Protein AF-A0AAV4LRP7-F1 (afdb_monomer)

Sequence (267 aa):
MPTQRERERSVRHADRARVRTKRQSVGTTGARFSYVTAPSRDSWSTARLTPVDTVQDVLMRRRQEAETTAGLKRFRNDRSFDTMYTSRLYGIVLLLLGLMNVSLFSLLQWRRGFQAECTFVVPDRSPLGNDRWVRPITKQDCSGDLVRFQKAEKLYVYYSIFNYPFHGAAVFRLHSQKQMQGRSVSRDQTEACYPFNVVKVRGKEKVIHPCGAHIWNIYNDTFKFSSENPNVSPHYIPLDESVELLGYQQEYRDSRNPTQHDVLHTQ

Solvent-accessible surface area (backbone atoms only — not comparable to full-atom values): 17389 Å² total; per-residue (Å²): 132,85,52,76,70,54,56,55,50,53,53,58,52,54,60,61,65,70,76,76,83,84,90,82,81,90,80,80,93,76,81,87,77,82,82,83,79,76,86,78,92,73,85,82,79,84,77,81,84,71,100,81,73,54,76,65,57,63,55,55,68,68,68,44,69,67,55,55,53,51,50,51,48,48,62,73,66,37,72,75,57,63,67,64,76,43,52,67,58,52,49,50,53,51,49,54,52,48,52,52,50,51,51,51,50,52,51,51,55,56,54,53,52,66,49,48,52,72,60,80,86,81,69,100,59,40,94,82,76,42,103,65,77,88,80,86,90,51,78,89,38,43,49,55,35,58,72,58,53,78,68,48,93,73,84,87,87,82,86,85,79,79,91,66,61,63,75,71,52,54,83,27,39,42,52,48,67,55,44,42,45,20,41,73,75,60,68,80,79,32,56,56,13,51,84,40,21,59,46,77,57,95,88,40,81,36,64,43,86,64,20,5,60,51,64,76,64,56,88,77,85,83,87,85,46,52,97,55,60,62,91,80,44,82,61,64,60,85,76,90,80,49,64,84,79,77,44,59,72,66,61,56,76,50,47,40,79,57,48,77,72,41,57,67,79,60,114

InterPro domains:
  IPR005045 CDC50/LEM3 family [PF03381] (153-231)

pLDDT: mean 73.09, std 20.57, range [28.7, 98.19]

Radius of gyration: 33.84 Å; Cα contacts (8 Å, |Δi|>4): 160; chains: 1; bounding box: 68×101×63 Å

Secondary structure (DSSP, 8-state):
---HHHHHHHHHHHHHHSSSS-----------------------------S---HHHHHHTTS-HHHHHHHHHHHHH-TTGGGTTTHHHHHHHHHHHHHHHHHHHHHHHHHHHT--EE--PPPSS-TTSSS-------GGGEES-HHHHHT-S--------TT--HHHHTTS-SS-HHHHTT----GGGGGGGTTTTEEEETTEEEE-SS-SHHHHT-------B-SS-TTT----BPP---HHHHS-HHHHHH--PPPHHHHHTT-

Organism: Babesia caballi (NCBI:txid5871)

Mean predicted aligned error: 17.42 Å

Structure (mmCIF, N/CA/C/O backbone):
data_AF-A0AAV4LRP7-F1
#
_entry.id   AF-A0AAV4LRP7-F1
#
loop_
_atom_site.group_PDB
_atom_site.id
_atom_site.type_symbol
_atom_site.label_atom_id
_atom_site.label_alt_id
_atom_site.label_comp_id
_atom_site.label_asym_id
_atom_site.label_entity_id
_atom_site.label_seq_id
_atom_site.pdbx_PDB_ins_code
_atom_site.Cartn_x
_atom_site.Cartn_y
_atom_site.Cartn_z
_atom_site.occupancy
_atom_site.B_iso_or_equiv
_atom_site.auth_seq_id
_atom_site.auth_comp_id
_atom_site.auth_asym_id
_atom_site.auth_atom_id
_atom_site.pdbx_PDB_model_num
ATOM 1 N N . MET A 1 1 ? -49.964 3.686 6.988 1.00 44.06 1 MET A N 1
ATOM 2 C CA . MET A 1 1 ? -48.512 3.417 7.095 1.00 44.06 1 MET A CA 1
ATOM 3 C C . MET A 1 1 ? -48.062 2.751 5.805 1.00 44.06 1 MET A C 1
ATOM 5 O O . MET A 1 1 ? -48.757 1.828 5.399 1.00 44.06 1 MET A O 1
ATOM 9 N N . PRO A 1 2 ? -46.992 3.215 5.136 1.00 44.69 2 PRO A N 1
ATOM 10 C CA . PRO A 1 2 ? -46.585 2.632 3.865 1.00 44.69 2 PRO A CA 1
ATOM 11 C C . PRO A 1 2 ? -45.977 1.249 4.083 1.00 44.69 2 PRO A C 1
ATOM 13 O O . PRO A 1 2 ? -45.289 1.005 5.079 1.00 44.69 2 PRO A O 1
ATOM 16 N N . THR A 1 3 ? -46.242 0.349 3.146 1.00 62.06 3 THR A N 1
ATOM 17 C CA . THR A 1 3 ? -45.751 -1.030 3.191 1.00 62.06 3 THR A CA 1
ATOM 18 C C . THR A 1 3 ? -44.250 -1.086 2.893 1.00 62.06 3 THR A C 1
ATOM 20 O O . THR A 1 3 ? -43.687 -0.217 2.226 1.00 62.06 3 THR A O 1
ATOM 23 N N . GLN A 1 4 ? -43.563 -2.123 3.381 1.00 60.19 4 GLN A N 1
ATOM 24 C CA . GLN A 1 4 ? -42.107 -2.290 3.238 1.00 60.19 4 GLN A CA 1
ATOM 25 C C . GLN A 1 4 ? -41.644 -2.242 1.765 1.00 60.19 4 GLN A C 1
ATOM 27 O O . GLN A 1 4 ? -40.578 -1.711 1.457 1.00 60.19 4 GLN A O 1
ATOM 32 N N . ARG A 1 5 ? -42.513 -2.672 0.841 1.00 58.72 5 ARG A N 1
ATOM 33 C CA . ARG A 1 5 ? -42.304 -2.609 -0.612 1.00 58.72 5 ARG A CA 1
ATOM 34 C C . ARG A 1 5 ? -42.351 -1.182 -1.179 1.00 58.72 5 ARG A C 1
ATOM 36 O O . ARG A 1 5 ? -41.665 -0.894 -2.157 1.00 58.72 5 ARG A O 1
ATOM 43 N N . GLU A 1 6 ? -43.120 -0.280 -0.570 1.00 51.31 6 GLU A N 1
ATOM 44 C CA . GLU A 1 6 ? -43.190 1.138 -0.955 1.00 51.31 6 GLU A CA 1
ATOM 45 C C . GLU A 1 6 ? -41.974 1.926 -0.453 1.00 51.31 6 GLU A C 1
ATOM 47 O O . GLU A 1 6 ? -41.479 2.793 -1.176 1.00 51.31 6 GLU A O 1
ATOM 52 N N . ARG A 1 7 ? -41.414 1.562 0.714 1.00 53.19 7 ARG A N 1
ATOM 53 C CA . ARG A 1 7 ? -40.128 2.106 1.198 1.00 53.19 7 ARG A CA 1
ATOM 54 C C . ARG A 1 7 ? -38.958 1.718 0.294 1.00 53.19 7 ARG A C 1
ATOM 56 O O . ARG A 1 7 ? -38.128 2.561 -0.026 1.00 53.19 7 ARG A O 1
ATOM 63 N N . GLU A 1 8 ? -38.904 0.476 -0.179 1.00 55.88 8 GLU A N 1
ATOM 64 C CA . GLU A 1 8 ? -37.842 0.053 -1.105 1.00 55.88 8 GLU A CA 1
ATOM 65 C C . GLU A 1 8 ? -37.961 0.716 -2.487 1.00 55.88 8 GLU A C 1
ATOM 67 O O . GLU A 1 8 ? -36.949 1.029 -3.121 1.00 55.88 8 GLU A O 1
ATOM 72 N N . ARG A 1 9 ? -39.189 0.996 -2.949 1.00 55.09 9 ARG A N 1
ATOM 73 C CA . ARG A 1 9 ? -39.427 1.731 -4.202 1.00 55.09 9 ARG A CA 1
ATOM 74 C C . ARG A 1 9 ? -39.031 3.204 -4.094 1.00 55.09 9 ARG A C 1
ATOM 76 O O . ARG A 1 9 ? -38.475 3.735 -5.055 1.00 55.09 9 ARG A O 1
ATOM 83 N N . SER A 1 10 ? -39.258 3.852 -2.946 1.00 48.12 10 SER A N 1
ATOM 84 C CA . SER A 1 10 ? -38.875 5.257 -2.748 1.00 48.12 10 SER A CA 1
ATOM 85 C C . SER A 1 10 ? -37.357 5.441 -2.667 1.00 48.12 10 SER A C 1
ATOM 87 O O . SER A 1 10 ? -36.838 6.412 -3.215 1.00 48.12 10 SER A O 1
ATOM 89 N N . VAL A 1 11 ? -36.632 4.485 -2.072 1.00 52.41 11 VAL A N 1
ATOM 90 C CA . VAL A 1 11 ? -35.157 4.505 -2.022 1.00 52.41 11 VAL A CA 1
ATOM 91 C C . VAL A 1 11 ? -34.558 4.327 -3.425 1.00 52.41 11 VAL A C 1
ATOM 93 O O . VAL A 1 11 ? -33.719 5.123 -3.841 1.00 52.41 11 VAL A O 1
ATOM 96 N N . ARG A 1 12 ? -35.074 3.386 -4.232 1.00 48.75 12 ARG A N 1
ATOM 97 C CA . ARG A 1 12 ? -34.590 3.184 -5.616 1.00 48.75 12 ARG A CA 1
ATOM 98 C C . ARG A 1 12 ? -34.893 4.357 -6.560 1.00 48.75 12 ARG A C 1
ATOM 100 O O . ARG A 1 12 ? -34.146 4.576 -7.515 1.00 48.75 12 ARG A O 1
ATOM 107 N N . HIS A 1 13 ? -35.968 5.114 -6.322 1.00 42.88 13 HIS A N 1
ATOM 108 C CA . HIS A 1 13 ? -36.269 6.323 -7.098 1.00 4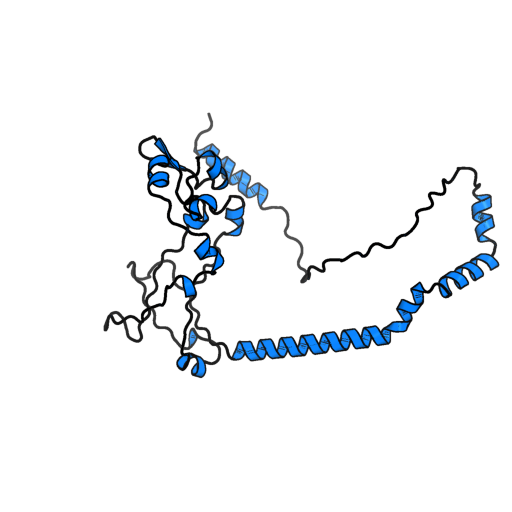2.88 13 HIS A CA 1
ATOM 109 C C . HIS A 1 13 ? -35.417 7.533 -6.682 1.00 42.88 13 HIS A C 1
ATOM 111 O O . HIS A 1 13 ? -35.047 8.322 -7.554 1.00 42.88 13 HIS A O 1
ATOM 117 N N . ALA A 1 14 ? -35.034 7.644 -5.405 1.00 47.09 14 ALA A N 1
ATOM 118 C CA . ALA A 1 14 ? -34.117 8.682 -4.932 1.00 47.09 14 ALA A CA 1
ATOM 119 C C . ALA A 1 14 ? -32.686 8.491 -5.480 1.00 47.09 14 ALA A C 1
ATOM 121 O O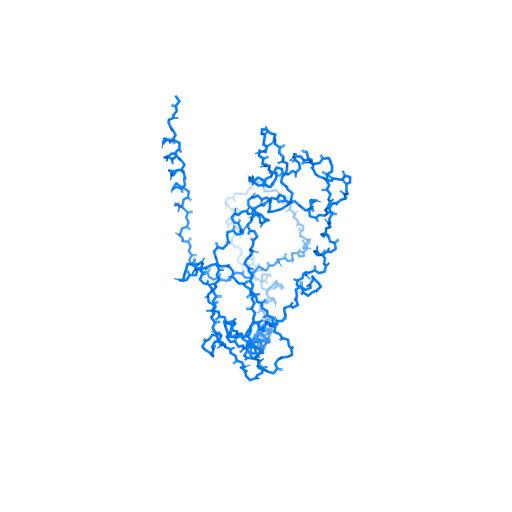 . ALA A 1 14 ? -32.056 9.466 -5.899 1.00 47.09 14 ALA A O 1
ATOM 122 N N . ASP A 1 15 ? -32.216 7.244 -5.590 1.00 44.03 15 ASP A N 1
ATOM 123 C CA . ASP A 1 15 ? -30.883 6.944 -6.136 1.00 44.03 15 ASP A CA 1
ATOM 124 C C . ASP A 1 15 ? -30.790 7.183 -7.651 1.00 44.03 15 ASP A C 1
ATOM 126 O O . ASP A 1 15 ? -29.773 7.665 -8.151 1.00 44.03 15 ASP A O 1
ATOM 130 N N . ARG A 1 16 ? -31.872 6.945 -8.409 1.00 43.09 16 ARG A N 1
ATOM 131 C CA . ARG A 1 16 ? -31.902 7.258 -9.852 1.00 43.09 16 ARG A CA 1
ATOM 132 C C . ARG A 1 16 ? -31.997 8.755 -10.154 1.00 43.09 16 ARG A C 1
ATOM 134 O O . ARG A 1 16 ? -31.526 9.173 -11.212 1.00 43.09 16 ARG A O 1
ATOM 141 N N . ALA A 1 17 ? -32.553 9.563 -9.251 1.00 37.53 17 ALA A N 1
ATOM 142 C CA . ALA A 1 17 ? -32.667 11.009 -9.445 1.00 37.53 17 ALA A CA 1
ATOM 143 C C . ALA A 1 17 ? -31.327 11.752 -9.264 1.00 37.53 17 ALA A C 1
ATOM 145 O O . ALA A 1 17 ? -31.138 12.818 -9.847 1.00 37.53 17 ALA A O 1
ATOM 146 N N . ARG A 1 18 ? -30.362 11.185 -8.522 1.00 41.94 18 ARG A N 1
ATOM 147 C CA . ARG A 1 18 ? -29.049 11.817 -8.274 1.00 41.94 18 ARG A CA 1
ATOM 148 C C . ARG A 1 18 ? -27.960 11.504 -9.304 1.00 41.94 18 ARG A C 1
ATOM 150 O O . ARG A 1 18 ? -26.932 12.172 -9.311 1.00 41.94 18 ARG A O 1
ATOM 157 N N . VAL A 1 19 ? -28.180 10.548 -10.208 1.00 40.31 19 VAL A N 1
ATOM 158 C CA . VAL A 1 19 ? -27.157 10.094 -11.178 1.00 40.31 19 VAL A CA 1
ATOM 159 C C . VAL A 1 19 ? -27.210 10.858 -12.513 1.00 40.31 19 VAL A C 1
ATOM 161 O O . VAL A 1 19 ? -26.437 10.585 -13.429 1.00 40.31 19 VAL A O 1
ATOM 164 N N . ARG A 1 20 ? -28.068 11.877 -12.653 1.00 36.06 20 ARG A N 1
ATOM 165 C CA . ARG A 1 20 ? -28.276 12.555 -13.943 1.00 36.06 20 ARG A CA 1
ATOM 166 C C . ARG A 1 20 ? -27.992 14.056 -13.941 1.00 36.06 20 ARG A C 1
ATOM 168 O O . ARG A 1 20 ? -28.776 14.804 -14.494 1.00 36.06 20 ARG A O 1
ATOM 175 N N . THR A 1 21 ? -26.836 14.487 -13.433 1.00 41.47 21 THR A N 1
ATOM 176 C CA . THR A 1 21 ? -26.246 15.795 -13.802 1.00 41.47 21 THR A CA 1
ATOM 177 C C . THR A 1 21 ? -24.736 15.828 -13.562 1.00 41.47 21 THR A C 1
ATOM 179 O O . THR A 1 21 ? -24.291 16.122 -12.459 1.00 41.47 21 THR A O 1
ATOM 182 N N . LYS A 1 22 ? -23.977 15.528 -14.626 1.00 36.41 22 LYS A N 1
ATOM 183 C CA . LYS A 1 22 ? -22.669 16.087 -15.051 1.00 36.41 22 LYS A CA 1
ATOM 184 C C . LYS A 1 22 ? -21.851 15.024 -15.790 1.00 36.41 22 LYS A C 1
ATOM 186 O O . LYS A 1 22 ? -20.867 14.485 -15.299 1.00 36.41 22 LYS A O 1
ATOM 191 N N . ARG A 1 23 ? -22.277 14.749 -17.024 1.00 36.38 23 ARG A N 1
ATOM 192 C CA . ARG A 1 23 ? -21.408 14.262 -18.100 1.00 36.38 23 ARG A CA 1
ATOM 193 C C . ARG A 1 23 ? -21.236 15.427 -19.072 1.00 36.38 23 ARG A C 1
ATOM 195 O O . ARG A 1 23 ? -22.205 15.777 -19.730 1.00 36.38 23 ARG A O 1
ATOM 202 N N . GLN A 1 24 ? -20.041 16.015 -19.063 1.00 33.25 24 GLN A N 1
ATOM 203 C CA . GLN A 1 24 ? -19.398 16.970 -19.991 1.00 33.25 24 GLN A CA 1
ATOM 204 C C . GLN A 1 24 ? -18.390 17.720 -19.095 1.00 33.25 24 GLN A C 1
ATOM 206 O O . GLN A 1 24 ? -18.802 18.301 -18.100 1.00 33.25 24 GLN A O 1
ATOM 211 N N . SER A 1 25 ? -17.072 17.649 -19.260 1.00 30.95 25 SER A N 1
ATOM 212 C CA . SER A 1 25 ? -16.267 17.624 -20.478 1.00 30.95 25 SER A CA 1
ATOM 213 C C . SER A 1 25 ? -14.907 16.947 -20.244 1.00 30.95 25 SER A C 1
ATOM 215 O O . SER A 1 25 ? -14.352 16.964 -19.149 1.00 30.95 25 SER A O 1
ATOM 217 N N . VAL A 1 26 ? -14.378 16.375 -21.321 1.00 37.53 26 VAL A N 1
ATOM 218 C CA . VAL A 1 26 ? -12.986 15.955 -21.517 1.00 37.53 26 VAL A CA 1
ATOM 219 C C . VAL A 1 26 ? -12.066 17.185 -21.476 1.00 37.53 26 VAL A C 1
ATOM 221 O O . VAL A 1 26 ? -12.439 18.216 -22.029 1.00 37.53 26 VAL A O 1
ATOM 224 N N . GLY A 1 27 ? -10.870 17.074 -20.883 1.00 30.31 27 GLY A N 1
ATOM 225 C CA . GLY A 1 27 ? -9.789 18.042 -21.111 1.00 30.31 27 GLY A CA 1
ATOM 226 C C . GLY A 1 27 ? -8.803 18.237 -19.956 1.00 30.31 27 GLY A C 1
ATOM 227 O O . GLY A 1 27 ? -9.086 18.970 -19.020 1.00 30.31 27 GLY A O 1
ATOM 228 N N . THR A 1 28 ? -7.623 17.626 -20.103 1.00 33.88 28 THR A N 1
ATOM 229 C CA . THR A 1 28 ? -6.290 18.108 -19.675 1.00 33.88 28 THR A CA 1
ATOM 230 C C . THR A 1 28 ? -5.997 18.394 -18.191 1.00 33.88 28 THR A C 1
ATOM 232 O O . THR A 1 28 ? -6.490 19.336 -17.583 1.00 33.88 28 THR A O 1
ATOM 235 N N . THR A 1 29 ? -5.062 17.590 -17.670 1.00 42.84 29 THR A N 1
ATOM 236 C CA . THR A 1 29 ? -4.032 17.883 -16.653 1.00 42.84 29 THR A CA 1
ATOM 237 C C . THR A 1 29 ? -3.949 19.332 -16.153 1.00 42.84 29 THR A C 1
ATOM 239 O O . THR A 1 29 ? -3.392 20.196 -16.825 1.00 42.84 29 THR A O 1
ATOM 242 N N . GLY A 1 30 ? -4.411 19.564 -14.922 1.00 28.70 30 GLY A N 1
ATOM 243 C CA . GLY A 1 30 ? -4.155 20.787 -14.165 1.00 28.70 30 GLY A CA 1
ATOM 244 C C . GLY A 1 30 ? -3.171 20.522 -13.029 1.00 28.70 30 GLY A C 1
ATOM 245 O O . GLY A 1 30 ? -3.546 19.965 -11.997 1.00 28.70 30 GLY A O 1
ATOM 246 N N . ALA A 1 31 ? -1.915 20.929 -13.210 1.00 33.28 31 ALA A N 1
ATOM 247 C CA . ALA A 1 31 ? -0.987 21.118 -12.104 1.00 33.28 31 ALA A CA 1
ATOM 248 C C . ALA A 1 31 ? -1.541 22.231 -11.198 1.00 33.28 31 ALA A C 1
ATOM 250 O O . ALA A 1 31 ? -1.827 23.334 -11.662 1.00 33.28 31 ALA A O 1
ATOM 251 N N . ARG A 1 32 ? -1.721 21.944 -9.905 1.00 32.47 32 ARG A N 1
ATOM 252 C CA . ARG A 1 32 ? -2.061 22.965 -8.906 1.00 32.47 32 ARG A CA 1
ATOM 253 C C . ARG A 1 32 ? -0.832 23.845 -8.686 1.00 32.47 32 ARG A C 1
ATOM 255 O O . ARG A 1 32 ? 0.079 23.461 -7.961 1.00 32.47 32 ARG A O 1
ATOM 262 N N . PHE A 1 33 ? -0.808 25.004 -9.332 1.00 31.80 33 PHE A N 1
ATOM 263 C CA . PHE A 1 33 ? 0.151 26.063 -9.046 1.00 31.80 33 PHE A CA 1
ATOM 264 C C . PHE A 1 33 ? -0.409 26.907 -7.896 1.00 31.80 33 PHE A C 1
ATOM 266 O O . PHE A 1 33 ? -1.420 27.592 -8.048 1.00 31.80 33 PHE A O 1
ATOM 273 N N . SER A 1 34 ? 0.206 26.811 -6.720 1.00 31.34 34 SER A N 1
ATOM 274 C CA . SER A 1 34 ? -0.084 27.703 -5.599 1.00 31.34 34 SER A CA 1
ATOM 275 C C . SER A 1 34 ? 0.515 29.074 -5.907 1.00 31.34 34 SER A C 1
ATOM 277 O O . SER A 1 34 ? 1.733 29.218 -5.973 1.00 31.34 34 SER A O 1
ATOM 279 N N . TYR A 1 35 ? -0.330 30.083 -6.110 1.00 30.06 35 TYR A N 1
ATOM 280 C CA . TYR A 1 35 ? 0.116 31.467 -6.220 1.00 30.06 35 TYR A CA 1
ATOM 281 C C . TYR A 1 35 ? 0.571 31.958 -4.842 1.00 30.06 35 TYR A C 1
ATOM 283 O O . TYR A 1 35 ? -0.243 32.149 -3.942 1.00 30.06 35 TYR A O 1
ATOM 291 N N . VAL A 1 36 ? 1.875 32.179 -4.678 1.00 33.81 36 VAL A N 1
ATOM 292 C CA . VAL A 1 36 ? 2.399 33.046 -3.619 1.00 33.81 36 VAL A CA 1
ATOM 293 C C . VAL A 1 36 ? 2.256 34.476 -4.128 1.00 33.81 36 VAL A C 1
ATOM 295 O O . VAL A 1 36 ? 3.084 34.962 -4.894 1.00 33.81 36 VAL A O 1
ATOM 298 N N . THR A 1 37 ? 1.167 35.145 -3.760 1.00 31.22 37 THR A N 1
ATOM 299 C CA . THR A 1 37 ? 1.018 36.586 -3.975 1.00 31.22 37 THR A CA 1
ATOM 300 C C . THR A 1 37 ? 1.827 37.324 -2.913 1.00 31.22 37 THR A C 1
ATOM 302 O O . THR A 1 37 ? 1.447 37.349 -1.742 1.00 31.22 37 THR A O 1
ATOM 305 N N . ALA A 1 38 ? 2.953 37.913 -3.314 1.00 31.91 38 ALA A N 1
ATOM 306 C CA . ALA A 1 38 ? 3.638 38.931 -2.525 1.00 31.91 38 ALA A CA 1
ATOM 307 C C . ALA A 1 38 ? 2.767 40.206 -2.464 1.00 31.91 38 ALA A C 1
ATOM 309 O O . ALA A 1 38 ? 2.157 40.558 -3.476 1.00 31.91 38 ALA A O 1
ATOM 310 N N . PRO A 1 39 ? 2.678 40.910 -1.323 1.00 34.91 39 PRO A N 1
ATOM 311 C CA . PRO A 1 39 ? 1.850 42.107 -1.222 1.00 34.91 39 PRO A CA 1
ATOM 312 C C . PRO A 1 39 ? 2.553 43.308 -1.873 1.00 34.91 39 PRO A C 1
ATOM 314 O O . PRO A 1 39 ? 3.534 43.822 -1.331 1.00 34.91 39 PRO A O 1
ATOM 317 N N . SER A 1 40 ? 2.043 43.787 -3.014 1.00 32.47 40 SER A N 1
ATOM 318 C CA . SER A 1 40 ? 2.350 45.137 -3.496 1.00 32.47 40 SER A CA 1
ATOM 319 C C . SER A 1 40 ? 1.487 46.147 -2.737 1.00 32.47 40 SER A C 1
ATOM 321 O O . SER A 1 40 ? 0.264 46.042 -2.648 1.00 32.47 40 SER A O 1
ATOM 323 N N . ARG A 1 41 ? 2.155 47.118 -2.115 1.00 37.66 41 ARG A N 1
ATOM 324 C CA . ARG A 1 41 ? 1.542 48.311 -1.528 1.00 37.66 41 ARG A CA 1
ATOM 325 C C . ARG A 1 41 ? 1.142 49.233 -2.679 1.00 37.66 41 ARG A C 1
ATOM 327 O O . ARG A 1 41 ? 1.962 50.030 -3.110 1.00 37.66 41 ARG A O 1
ATOM 334 N N . ASP A 1 42 ? -0.104 49.145 -3.127 1.00 31.59 42 ASP A N 1
ATOM 335 C CA . ASP A 1 42 ? -0.681 50.152 -4.015 1.00 31.59 42 ASP A CA 1
ATOM 336 C C . ASP A 1 42 ? -1.782 50.918 -3.284 1.00 31.59 42 ASP A C 1
ATOM 338 O O . ASP A 1 42 ? -2.820 50.391 -2.880 1.00 31.59 42 ASP A O 1
ATOM 342 N N . SER A 1 43 ? -1.484 52.195 -3.068 1.00 32.66 43 SER A N 1
ATOM 343 C CA . SER A 1 43 ? -2.349 53.215 -2.502 1.00 32.66 43 SER A CA 1
ATOM 344 C C . SER A 1 43 ? -3.575 53.428 -3.388 1.00 32.66 43 SER A C 1
ATOM 346 O O . SER A 1 43 ? -3.467 53.964 -4.490 1.00 32.66 43 SER A O 1
ATOM 348 N N . TRP A 1 44 ? -4.751 53.060 -2.894 1.00 30.61 44 TRP A N 1
ATOM 349 C CA . TRP A 1 44 ? -6.016 53.468 -3.493 1.00 30.61 44 TRP A CA 1
ATOM 350 C C . TRP A 1 44 ? -6.341 54.894 -3.040 1.00 30.61 44 TRP A C 1
ATOM 352 O O . TRP A 1 44 ? -6.782 55.108 -1.912 1.00 30.61 44 TRP A O 1
ATOM 362 N N . SER A 1 45 ? -6.128 55.880 -3.913 1.00 35.38 45 SER A N 1
ATOM 363 C CA . SER A 1 45 ? -6.765 57.189 -3.779 1.00 35.38 45 SER A CA 1
ATOM 364 C C . SER A 1 45 ? -8.187 57.098 -4.336 1.00 35.38 45 SER A C 1
ATOM 366 O O . SER A 1 45 ? -8.429 57.021 -5.538 1.00 35.38 45 SER A O 1
ATOM 368 N N . THR A 1 46 ? -9.163 57.082 -3.436 1.00 37.69 46 THR A N 1
ATOM 369 C CA . THR A 1 46 ? -10.584 57.225 -3.752 1.00 37.69 46 THR A CA 1
ATOM 370 C C . THR A 1 46 ? -10.884 58.677 -4.129 1.00 37.69 46 THR A C 1
ATOM 372 O O . THR A 1 46 ? -11.324 59.477 -3.306 1.00 37.69 46 THR A O 1
ATOM 375 N N . ALA A 1 47 ? -10.660 59.040 -5.392 1.00 39.59 47 ALA A N 1
ATOM 376 C CA . ALA A 1 47 ? -11.208 60.277 -5.937 1.00 39.59 47 ALA A CA 1
ATOM 377 C C . ALA A 1 47 ? -12.713 60.082 -6.195 1.00 39.59 47 ALA A C 1
ATOM 379 O O . ALA A 1 47 ? -13.120 59.354 -7.100 1.00 39.59 47 ALA A O 1
ATOM 380 N N . ARG A 1 48 ? -13.549 60.703 -5.355 1.00 37.38 48 ARG A N 1
ATOM 381 C CA . ARG A 1 48 ? -15.000 60.804 -5.562 1.00 37.38 48 ARG A CA 1
ATOM 382 C C . ARG A 1 48 ? -15.263 61.633 -6.821 1.00 37.38 48 ARG A C 1
ATOM 384 O O . ARG A 1 48 ? -14.886 62.798 -6.868 1.00 37.38 48 ARG A O 1
ATOM 391 N N . LEU A 1 49 ? -15.932 61.045 -7.808 1.00 38.56 49 LEU A N 1
ATOM 392 C CA . LEU A 1 49 ? -16.458 61.756 -8.972 1.00 38.56 49 LEU A CA 1
ATOM 393 C C . LEU A 1 49 ? -17.801 62.391 -8.595 1.00 38.56 49 LEU A C 1
ATOM 395 O O . LEU A 1 49 ? -18.756 61.685 -8.271 1.00 38.56 49 LEU A O 1
ATOM 399 N N . THR A 1 50 ? -17.870 63.719 -8.603 1.00 44.34 50 THR A N 1
ATOM 400 C CA . THR A 1 50 ? -19.127 64.474 -8.521 1.00 44.34 50 THR A CA 1
ATOM 401 C C . THR A 1 50 ? -19.743 64.623 -9.916 1.00 44.34 50 THR A C 1
ATOM 403 O O . THR A 1 50 ? -18.999 64.789 -10.881 1.00 44.34 50 THR A O 1
ATOM 406 N N . PRO A 1 51 ? -21.080 64.599 -10.060 1.00 47.22 51 PRO A N 1
ATOM 407 C CA . PRO A 1 51 ? -21.754 64.613 -11.354 1.00 47.22 51 PRO A CA 1
ATOM 408 C C . PRO A 1 51 ? -21.914 66.052 -11.865 1.00 47.22 51 PRO A C 1
ATOM 410 O O . PRO A 1 51 ? -23.024 66.567 -11.942 1.00 47.22 51 PRO A O 1
ATOM 413 N N . VAL A 1 52 ? -20.806 66.726 -12.169 1.00 52.16 52 VAL A N 1
ATOM 414 C CA . VAL A 1 52 ? -20.814 68.008 -12.896 1.00 52.16 52 VAL A CA 1
ATOM 415 C C . VAL A 1 52 ? -19.636 68.037 -13.866 1.00 52.16 52 VAL A C 1
ATOM 417 O O . VAL A 1 52 ? -18.852 68.969 -13.872 1.00 52.16 52 VAL A O 1
ATOM 420 N N . ASP A 1 53 ? -19.507 66.992 -14.677 1.00 48.16 53 ASP A N 1
ATOM 421 C CA . ASP A 1 53 ? -18.694 67.053 -15.889 1.00 48.16 53 ASP A CA 1
ATOM 422 C C . ASP A 1 53 ? -19.651 66.817 -17.052 1.00 48.16 53 ASP A C 1
ATOM 424 O O . ASP A 1 53 ? -20.258 65.749 -17.194 1.00 48.16 53 ASP A O 1
ATOM 428 N N . THR A 1 54 ? -19.873 67.860 -17.842 1.00 58.94 54 THR A N 1
ATOM 429 C CA . THR A 1 54 ? -20.774 67.781 -18.989 1.00 58.94 54 THR A CA 1
ATOM 430 C C . THR A 1 54 ? -20.140 66.921 -20.084 1.00 58.94 54 THR A C 1
ATOM 432 O O . THR A 1 54 ? -18.921 66.838 -20.214 1.00 58.94 54 THR A O 1
ATOM 435 N N . VAL A 1 55 ? -20.957 66.286 -20.931 1.00 55.38 55 VAL A N 1
ATOM 436 C CA . VAL A 1 55 ? -20.490 65.507 -22.102 1.00 55.38 55 VAL A CA 1
ATOM 437 C C . VAL A 1 55 ? -19.545 66.333 -22.996 1.00 55.38 55 VAL A C 1
ATOM 439 O O . VAL A 1 55 ? -18.688 65.784 -23.687 1.00 55.38 55 VAL A O 1
ATOM 442 N N . GLN A 1 56 ? -19.650 67.660 -22.928 1.00 53.28 56 GLN A N 1
ATOM 443 C CA . GLN A 1 56 ? -18.792 68.613 -23.618 1.00 53.28 56 GLN A CA 1
ATOM 444 C C . GLN A 1 56 ? -17.356 68.639 -23.065 1.00 53.28 56 GLN A C 1
ATOM 446 O O . GLN A 1 56 ? -16.421 68.702 -23.862 1.00 53.28 56 GLN A O 1
ATOM 451 N N . ASP A 1 57 ? -17.154 68.457 -21.756 1.00 55.94 57 ASP A N 1
ATOM 452 C CA . ASP A 1 57 ? -15.821 68.319 -21.149 1.00 55.94 57 ASP A CA 1
ATOM 453 C C . ASP A 1 57 ? -15.160 66.992 -21.534 1.00 55.94 57 ASP A C 1
ATOM 455 O O . ASP A 1 57 ? -13.971 66.945 -21.850 1.00 55.94 57 ASP A O 1
ATOM 459 N N . VAL A 1 58 ? -15.942 65.911 -21.621 1.00 54.06 58 VAL A N 1
ATOM 460 C CA . VAL A 1 58 ? -15.450 64.593 -22.065 1.00 54.06 58 VAL A CA 1
ATOM 461 C C . VAL A 1 58 ? -15.060 64.607 -23.551 1.00 54.06 58 VAL A C 1
ATOM 463 O O . VAL A 1 58 ? -14.083 63.964 -23.944 1.00 54.06 58 VAL A O 1
ATOM 466 N N . LEU A 1 59 ? -15.785 65.360 -24.385 1.00 49.75 59 LEU A N 1
ATOM 467 C CA . LEU A 1 59 ? -15.480 65.504 -25.812 1.00 49.75 59 LEU A CA 1
ATOM 468 C C . LEU A 1 59 ? -14.329 66.487 -26.078 1.00 49.75 59 LEU A C 1
ATOM 470 O O . LEU A 1 59 ? -13.527 66.236 -26.980 1.00 49.75 59 LEU A O 1
ATOM 474 N N . MET A 1 60 ? -14.175 67.544 -25.274 1.00 53.75 60 MET A N 1
ATOM 475 C CA . MET A 1 60 ? -13.030 68.463 -25.372 1.00 53.75 60 MET A CA 1
ATOM 476 C C . MET A 1 60 ? -11.726 67.813 -24.890 1.00 53.75 60 MET A C 1
ATOM 478 O O . MET A 1 60 ? -10.676 68.051 -25.488 1.00 53.75 60 MET A O 1
ATOM 482 N N . ARG A 1 61 ? -11.786 66.888 -23.922 1.00 52.16 61 ARG A N 1
ATOM 483 C CA . ARG A 1 61 ? -10.622 66.088 -23.492 1.00 52.16 61 ARG A CA 1
ATOM 484 C C . ARG A 1 61 ? -10.107 65.118 -24.564 1.00 52.16 61 ARG A C 1
ATOM 486 O O . ARG A 1 61 ? -8.954 64.709 -24.518 1.00 52.16 61 ARG A O 1
ATOM 493 N N . ARG A 1 62 ? -10.932 64.763 -25.559 1.00 50.22 62 ARG A N 1
ATOM 494 C CA . ARG A 1 62 ? -10.521 63.940 -26.717 1.00 50.22 62 ARG A CA 1
ATOM 495 C C . ARG A 1 62 ? -9.884 64.741 -27.859 1.00 50.22 62 ARG A C 1
ATOM 497 O O . ARG A 1 62 ? -9.404 64.124 -28.804 1.00 50.22 62 ARG A O 1
ATOM 504 N N . ARG A 1 63 ? -9.870 66.080 -27.801 1.00 51.78 63 ARG A N 1
ATOM 505 C CA . ARG A 1 63 ? -9.424 66.940 -28.917 1.00 51.78 63 ARG A CA 1
ATOM 506 C C . ARG A 1 63 ? -7.982 67.450 -28.799 1.00 51.78 63 ARG A C 1
ATOM 508 O O . ARG A 1 63 ? -7.535 68.194 -29.664 1.00 51.78 63 ARG A O 1
ATOM 515 N N . GLN A 1 64 ? -7.238 67.043 -27.771 1.00 56.53 64 GLN A N 1
ATOM 516 C CA . GLN A 1 64 ? -5.804 67.323 -27.669 1.00 56.53 64 GLN A CA 1
ATOM 517 C C . GLN A 1 64 ? -4.988 66.121 -28.153 1.00 56.53 64 GLN A C 1
ATOM 519 O O . GLN A 1 64 ? -4.582 65.262 -27.372 1.00 56.53 64 GLN A O 1
ATOM 524 N N . GLU A 1 65 ? -4.677 66.105 -29.452 1.00 53.91 65 GLU A N 1
ATOM 525 C CA . GLU A 1 65 ? -3.724 65.158 -30.061 1.00 53.91 65 GLU A CA 1
ATOM 526 C C . GLU A 1 65 ? -2.349 65.164 -29.349 1.00 53.91 65 GLU A C 1
ATOM 528 O O . GLU A 1 65 ? -1.630 64.157 -29.319 1.00 53.91 65 GLU A O 1
ATOM 533 N N . ALA A 1 66 ? -2.007 66.280 -28.696 1.00 54.66 66 ALA A N 1
ATOM 534 C CA . ALA A 1 66 ? -0.805 66.445 -27.882 1.00 54.66 66 ALA A CA 1
ATOM 535 C C . ALA A 1 66 ? -0.838 65.651 -26.557 1.00 54.66 66 ALA A C 1
ATOM 537 O O . ALA A 1 66 ? 0.189 65.115 -26.141 1.00 54.66 66 ALA A O 1
ATOM 538 N N . GLU A 1 67 ? -2.000 65.508 -25.909 1.00 55.03 67 GLU A N 1
ATOM 539 C CA . GLU A 1 67 ? -2.118 64.714 -24.676 1.00 55.03 67 GLU A CA 1
ATOM 540 C C . GLU A 1 67 ? -2.221 63.217 -24.971 1.00 55.03 67 GLU A C 1
ATOM 542 O O . GLU A 1 67 ? -1.663 62.410 -24.228 1.00 55.03 67 GLU A O 1
ATOM 547 N N . THR A 1 68 ? -2.823 62.819 -26.097 1.00 55.25 68 THR A N 1
ATOM 548 C CA . THR A 1 68 ? -2.800 61.415 -26.537 1.00 55.25 68 THR A CA 1
ATOM 549 C C . THR A 1 68 ? -1.398 60.961 -26.917 1.00 55.25 68 THR A C 1
ATOM 551 O O . THR A 1 68 ? -1.003 59.859 -26.549 1.00 55.25 68 THR A O 1
ATOM 554 N N . THR A 1 69 ? -0.599 61.802 -27.581 1.00 57.47 69 THR A N 1
ATOM 555 C CA . THR A 1 69 ? 0.799 61.467 -27.904 1.00 57.47 69 THR A CA 1
ATOM 556 C C . THR A 1 69 ? 1.701 61.492 -26.672 1.00 57.47 69 THR A C 1
ATOM 558 O O . THR A 1 69 ? 2.585 60.642 -26.570 1.00 57.47 69 THR A O 1
ATOM 561 N N . ALA A 1 70 ? 1.461 62.382 -25.702 1.00 58.44 70 ALA A N 1
ATOM 562 C CA . ALA A 1 70 ? 2.164 62.385 -24.417 1.00 58.44 70 ALA A CA 1
ATOM 563 C C . ALA A 1 70 ? 1.766 61.199 -23.515 1.00 58.44 70 ALA A C 1
ATOM 565 O O . ALA A 1 70 ? 2.630 60.601 -22.874 1.00 58.44 70 ALA A O 1
ATOM 566 N N . GLY A 1 71 ? 0.487 60.815 -23.507 1.00 58.59 71 GLY A N 1
ATOM 567 C CA . GLY A 1 71 ? -0.038 59.638 -22.812 1.00 58.59 71 GLY A CA 1
ATOM 568 C C . GLY A 1 71 ? 0.457 58.327 -23.424 1.00 58.59 71 GLY A C 1
ATOM 569 O O . GLY A 1 71 ? 0.919 57.455 -22.694 1.00 58.59 71 GLY A O 1
ATOM 570 N N . LEU A 1 72 ? 0.484 58.221 -24.758 1.00 57.16 72 LEU A N 1
ATOM 571 C CA . LEU A 1 72 ? 1.122 57.111 -25.480 1.00 57.16 72 LEU A CA 1
ATOM 572 C C . LEU A 1 72 ? 2.641 57.086 -25.270 1.00 57.16 72 LEU A C 1
ATOM 574 O O . LEU A 1 72 ? 3.208 56.007 -25.123 1.00 57.16 72 LEU A O 1
ATOM 578 N N . LYS A 1 73 ? 3.314 58.244 -25.191 1.00 59.72 73 LYS A N 1
ATOM 579 C CA . LYS A 1 73 ? 4.737 58.316 -24.809 1.00 59.72 73 LYS A CA 1
ATOM 580 C C . LYS A 1 73 ? 4.969 57.852 -23.374 1.00 59.72 73 LYS A C 1
ATOM 582 O O . LYS A 1 73 ? 5.966 57.180 -23.142 1.00 59.72 73 LYS A O 1
ATOM 587 N N . ARG A 1 74 ? 4.075 58.179 -22.432 1.00 57.31 74 ARG A N 1
ATOM 588 C CA . ARG A 1 74 ? 4.136 57.680 -21.048 1.00 57.31 74 ARG A CA 1
ATOM 589 C C . ARG A 1 74 ? 3.894 56.177 -20.981 1.00 57.31 74 ARG A C 1
ATOM 591 O O . ARG A 1 74 ? 4.704 55.506 -20.370 1.00 57.31 74 ARG A O 1
ATOM 598 N N . PHE A 1 75 ? 2.908 55.643 -21.702 1.00 55.53 75 PHE A N 1
ATOM 599 C CA . PHE A 1 75 ? 2.708 54.192 -21.825 1.00 55.53 75 PHE A CA 1
ATOM 600 C C . PHE A 1 75 ? 3.902 53.481 -22.478 1.00 55.53 75 PHE A C 1
ATOM 602 O O . PHE A 1 75 ? 4.236 52.364 -22.102 1.00 55.53 75 PHE A O 1
ATOM 609 N N . ARG A 1 76 ? 4.579 54.126 -23.437 1.00 56.66 76 ARG A N 1
ATOM 610 C CA . ARG A 1 76 ? 5.791 53.586 -24.073 1.00 56.66 76 ARG A CA 1
ATOM 611 C C . ARG A 1 76 ? 7.039 53.682 -23.185 1.00 56.66 76 ARG A C 1
ATOM 613 O O . ARG A 1 76 ? 7.972 52.917 -23.393 1.00 56.66 76 ARG A O 1
ATOM 620 N N . ASN A 1 77 ? 7.058 54.613 -22.231 1.00 58.50 77 ASN A N 1
ATOM 621 C CA . ASN A 1 77 ? 8.113 54.769 -21.223 1.00 58.50 77 ASN A CA 1
ATOM 622 C C . ASN A 1 77 ? 7.759 54.126 -19.873 1.00 58.50 77 ASN A C 1
ATOM 624 O O . ASN A 1 77 ? 8.555 54.212 -18.936 1.00 58.50 77 ASN A O 1
ATOM 628 N N . ASP A 1 78 ? 6.593 53.489 -19.752 1.00 56.47 78 ASP A N 1
ATOM 629 C CA . ASP A 1 78 ? 6.263 52.710 -18.573 1.00 56.47 78 ASP A CA 1
ATOM 630 C C . ASP A 1 78 ? 7.144 51.462 -18.569 1.00 56.47 78 ASP A C 1
ATOM 632 O O . ASP A 1 78 ? 7.087 50.611 -19.460 1.00 56.47 78 ASP A O 1
ATOM 636 N N . ARG A 1 79 ? 7.956 51.341 -17.515 1.00 56.16 79 ARG A N 1
ATOM 637 C CA . ARG A 1 79 ? 8.850 50.201 -17.240 1.00 56.16 79 ARG A CA 1
ATOM 638 C C . ARG A 1 79 ? 8.139 48.841 -17.210 1.00 56.16 79 ARG A C 1
ATOM 640 O O . ARG A 1 79 ? 8.800 47.812 -17.118 1.00 56.16 79 ARG A O 1
ATOM 647 N N . SER A 1 80 ? 6.809 48.805 -17.288 1.00 58.41 80 SER A N 1
ATOM 648 C CA . SER A 1 80 ? 6.040 47.572 -17.440 1.00 58.41 80 SER A CA 1
ATOM 649 C C . SER A 1 80 ? 6.329 46.868 -18.773 1.00 58.41 80 SER A C 1
ATOM 651 O O . SER A 1 80 ? 6.295 45.639 -18.807 1.00 58.41 80 SER A O 1
ATOM 653 N N . PHE A 1 81 ? 6.716 47.591 -19.835 1.00 51.72 81 PHE A N 1
ATOM 654 C CA . PHE A 1 81 ? 7.083 46.996 -21.131 1.00 51.72 81 PHE A CA 1
ATOM 655 C C . PHE A 1 81 ? 8.541 46.512 -21.233 1.00 51.72 81 PHE A C 1
ATOM 657 O O . PHE A 1 81 ? 8.838 45.707 -22.118 1.00 51.72 81 PHE A O 1
ATOM 664 N N . ASP A 1 82 ? 9.433 46.864 -20.298 1.00 55.28 82 ASP A N 1
ATOM 665 C CA . ASP A 1 82 ? 10.768 46.232 -20.211 1.00 55.28 82 ASP A CA 1
ATOM 666 C C . ASP A 1 82 ? 10.678 44.736 -19.844 1.00 55.28 82 ASP A C 1
ATOM 668 O O . ASP A 1 82 ? 11.612 43.960 -20.069 1.00 55.28 82 ASP A O 1
ATOM 672 N N . THR A 1 83 ? 9.514 44.282 -19.367 1.00 55.47 83 THR A N 1
ATOM 673 C CA . THR A 1 83 ? 9.222 42.852 -19.192 1.00 55.47 83 THR A CA 1
ATOM 674 C C . THR A 1 83 ? 9.001 42.110 -20.519 1.00 55.47 83 THR A C 1
ATOM 676 O O . THR A 1 83 ? 9.174 40.893 -20.563 1.00 55.47 83 THR A O 1
ATOM 679 N N . MET A 1 84 ? 8.696 42.810 -21.624 1.00 54.28 84 MET A N 1
ATOM 680 C CA . MET A 1 84 ? 8.527 42.198 -22.953 1.00 54.28 84 MET A CA 1
ATOM 681 C C . MET A 1 84 ? 9.854 42.007 -23.708 1.00 54.28 84 MET A C 1
ATOM 683 O O . MET A 1 84 ? 9.967 41.084 -24.518 1.00 54.28 84 MET A O 1
ATOM 687 N N . TYR A 1 85 ? 10.888 42.810 -23.426 1.00 52.72 85 TYR A N 1
ATOM 688 C CA . TYR A 1 85 ? 12.190 42.725 -24.116 1.00 52.72 85 TYR A CA 1
ATOM 689 C C . TYR A 1 85 ? 13.158 41.675 -23.540 1.00 52.72 85 TYR A C 1
ATOM 691 O O . TYR A 1 85 ? 14.204 41.400 -24.128 1.00 52.72 85 TYR A O 1
ATOM 699 N N . THR A 1 86 ? 12.781 40.995 -22.455 1.00 64.75 86 THR A N 1
ATOM 700 C CA . THR A 1 86 ? 13.489 39.819 -21.913 1.00 64.75 86 THR A CA 1
ATOM 701 C C . THR A 1 86 ? 12.966 38.490 -22.480 1.00 64.75 86 THR A C 1
ATOM 703 O O . THR A 1 86 ? 13.264 37.423 -21.947 1.00 64.75 86 THR A O 1
ATOM 706 N N . SER A 1 87 ? 12.238 38.504 -23.603 1.00 73.56 87 SER A N 1
ATOM 707 C CA . SER A 1 87 ? 11.704 37.297 -24.265 1.00 73.56 87 SER A CA 1
ATOM 708 C C . SER A 1 8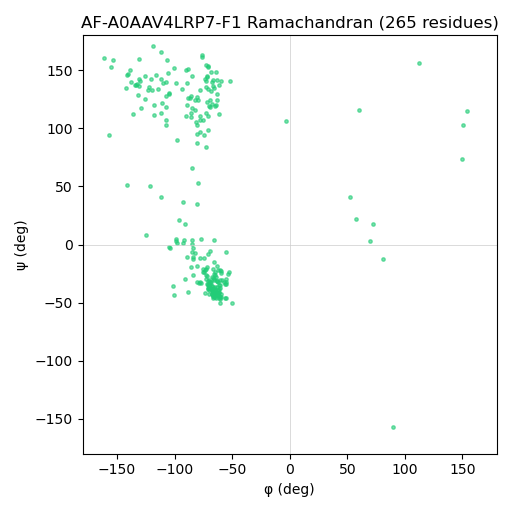7 ? 12.773 36.247 -24.604 1.00 73.56 87 SER A C 1
ATOM 710 O O . SER A 1 87 ? 12.521 35.050 -24.479 1.00 73.56 87 SER A O 1
ATOM 712 N N . ARG A 1 88 ? 13.998 36.671 -24.953 1.00 79.38 88 ARG A N 1
ATOM 713 C CA . ARG A 1 88 ? 15.138 35.759 -25.169 1.00 79.38 88 ARG A CA 1
ATOM 714 C C . ARG A 1 88 ? 15.588 35.068 -23.882 1.00 79.38 88 ARG A C 1
ATOM 716 O O . ARG A 1 88 ? 15.873 33.877 -23.911 1.00 79.38 88 ARG A O 1
ATOM 723 N N . LEU A 1 89 ? 15.624 35.791 -22.762 1.00 82.81 89 LEU A N 1
ATOM 724 C CA . LEU A 1 89 ? 16.003 35.229 -21.465 1.00 82.81 89 LEU A CA 1
ATOM 725 C C . LEU A 1 89 ? 14.956 34.216 -20.992 1.00 82.81 89 LEU A C 1
ATOM 727 O O . LEU A 1 89 ? 15.316 33.104 -20.622 1.00 82.81 89 LEU A O 1
ATOM 731 N N . TYR A 1 90 ? 13.666 34.552 -21.091 1.00 87.25 90 TYR A N 1
ATOM 732 C CA . TYR A 1 90 ? 12.589 33.605 -20.791 1.00 87.25 90 TYR A CA 1
ATOM 733 C C . TYR A 1 90 ? 12.613 32.391 -21.723 1.00 87.25 90 TYR A C 1
ATOM 735 O O . TYR A 1 90 ? 12.433 31.270 -21.256 1.00 87.25 90 TYR A O 1
ATOM 743 N N . GLY A 1 91 ? 12.902 32.583 -23.014 1.00 90.12 91 GLY A N 1
ATOM 744 C CA . GLY A 1 91 ? 13.084 31.486 -23.966 1.00 90.12 91 GLY A CA 1
ATOM 745 C C . GLY A 1 91 ? 14.218 30.538 -23.565 1.00 90.12 91 GLY A C 1
ATOM 746 O O . GLY A 1 91 ? 14.023 29.325 -23.566 1.00 90.12 91 GLY A O 1
ATOM 747 N N . ILE A 1 92 ? 15.370 31.075 -23.148 1.00 92.56 92 ILE A N 1
ATOM 748 C CA . ILE A 1 92 ? 16.501 30.278 -22.644 1.00 92.56 92 ILE A CA 1
ATOM 749 C C . ILE A 1 92 ? 16.117 29.545 -21.354 1.00 92.56 92 ILE A C 1
ATOM 751 O O . ILE A 1 92 ? 16.367 28.348 -21.240 1.00 92.56 92 ILE A O 1
ATOM 755 N N . VAL A 1 93 ? 15.474 30.226 -20.401 1.00 94.00 93 VAL A N 1
ATOM 756 C CA . VAL A 1 93 ? 15.033 29.614 -19.135 1.00 94.00 93 VAL A CA 1
ATOM 757 C C . VAL A 1 93 ? 14.043 28.475 -19.388 1.00 94.00 93 VAL A C 1
ATOM 759 O O . VAL A 1 93 ? 14.203 27.393 -18.826 1.00 94.00 93 VAL A O 1
ATOM 762 N N . LEU A 1 94 ? 13.055 28.675 -20.265 1.00 95.31 94 LEU A N 1
ATOM 763 C CA . LEU A 1 94 ? 12.086 27.640 -20.633 1.00 95.31 94 LEU A CA 1
ATOM 764 C C . LEU A 1 94 ? 12.743 26.473 -21.376 1.00 95.31 94 LEU A C 1
ATOM 766 O O . LEU A 1 94 ? 12.377 25.325 -21.137 1.00 95.31 94 LEU A O 1
ATOM 770 N N . LEU A 1 95 ? 13.734 26.740 -22.232 1.00 96.44 95 LEU A N 1
ATOM 771 C CA . LEU A 1 95 ? 14.489 25.698 -22.927 1.00 96.44 95 LEU A CA 1
ATOM 772 C C . LEU A 1 95 ? 15.313 24.856 -21.946 1.00 96.44 95 LEU A C 1
ATOM 774 O O . LEU A 1 95 ? 15.266 23.629 -22.010 1.00 96.44 95 LEU A O 1
ATOM 778 N N . LEU A 1 96 ? 16.007 25.491 -20.999 1.00 97.25 96 LEU A N 1
ATOM 779 C CA . LEU A 1 96 ? 16.747 24.787 -19.949 1.00 97.25 96 LEU A CA 1
ATOM 780 C C . LEU A 1 96 ? 15.811 23.962 -19.061 1.00 97.25 96 LEU A C 1
ATOM 782 O O . LEU A 1 96 ? 16.095 22.796 -18.785 1.00 97.25 96 LEU A O 1
ATOM 786 N N . LEU A 1 97 ? 14.669 24.531 -18.668 1.00 97.75 97 LEU A N 1
ATOM 787 C CA . LEU A 1 97 ? 13.648 23.817 -17.906 1.00 97.75 97 LEU A CA 1
ATOM 788 C C . LEU A 1 97 ? 13.104 22.618 -18.699 1.00 97.75 97 LEU A C 1
ATOM 790 O O . LEU A 1 97 ? 12.935 21.537 -18.137 1.00 97.75 97 LEU A O 1
ATOM 794 N N . GLY A 1 98 ? 12.870 22.777 -20.003 1.00 98.19 98 GLY A N 1
ATOM 795 C CA . GLY A 1 98 ? 12.446 21.698 -20.894 1.00 98.19 98 GLY A CA 1
ATOM 796 C C . GLY A 1 98 ? 13.468 20.563 -20.957 1.00 98.19 98 GLY A C 1
ATOM 797 O O . GLY A 1 98 ? 13.116 19.409 -20.719 1.00 98.19 98 GLY A O 1
ATOM 798 N N . LEU A 1 99 ? 14.743 20.888 -21.190 1.00 98.19 99 LEU A N 1
ATOM 799 C CA . LEU A 1 99 ? 15.829 19.902 -21.232 1.00 98.19 99 LEU A CA 1
ATOM 800 C C . LEU A 1 99 ? 15.997 19.168 -19.897 1.00 98.19 99 LEU A C 1
ATOM 802 O O . LEU A 1 99 ? 16.163 17.949 -19.890 1.00 98.19 99 LEU A O 1
ATOM 806 N N . MET A 1 100 ? 15.899 19.883 -18.773 1.00 98.00 100 MET A N 1
ATOM 807 C CA . MET A 1 100 ? 15.959 19.286 -17.436 1.00 98.00 100 MET A CA 1
ATOM 808 C C . MET A 1 100 ? 14.801 18.308 -17.189 1.00 98.00 100 MET A C 1
ATOM 810 O O . MET A 1 100 ? 15.005 17.229 -16.638 1.00 98.00 100 MET A O 1
ATOM 814 N N . ASN A 1 101 ? 13.581 18.648 -17.615 1.00 98.06 101 ASN A N 1
ATOM 815 C CA . ASN A 1 101 ? 12.433 17.753 -17.461 1.00 98.06 101 ASN A CA 1
ATOM 816 C C . ASN A 1 101 ? 12.533 16.521 -18.373 1.00 98.06 101 ASN A C 1
ATOM 818 O O . ASN A 1 101 ? 12.211 15.416 -17.938 1.00 98.06 101 ASN A O 1
ATOM 822 N N . VAL A 1 102 ? 13.012 16.680 -19.612 1.00 98.06 102 VAL A N 1
ATOM 823 C CA . VAL A 1 102 ? 13.205 15.558 -20.548 1.00 98.06 102 VAL A CA 1
ATOM 824 C C . VAL A 1 102 ? 14.291 14.605 -20.056 1.00 98.06 102 VAL A C 1
ATOM 826 O O . VAL A 1 102 ? 14.101 13.387 -20.114 1.00 98.06 102 VAL A O 1
ATOM 829 N N . SER A 1 103 ? 15.405 15.130 -19.539 1.00 97.62 103 SER A N 1
ATOM 830 C CA . SER A 1 103 ? 16.478 14.298 -18.990 1.00 97.62 103 SER A CA 1
ATOM 831 C C . SER A 1 103 ? 16.009 13.543 -17.746 1.00 97.62 103 SER A C 1
ATOM 833 O O . SER A 1 103 ? 16.213 12.330 -17.659 1.00 97.62 103 SER A O 1
ATOM 835 N N . LEU A 1 104 ? 15.290 14.214 -16.838 1.00 97.50 104 LEU A N 1
ATOM 836 C CA . LEU A 1 104 ? 14.700 13.582 -15.660 1.00 97.50 104 LEU A CA 1
ATOM 837 C C . LEU A 1 104 ? 13.694 12.491 -16.049 1.00 97.50 104 LEU A C 1
ATOM 839 O O . LEU A 1 104 ? 13.766 11.378 -15.531 1.00 97.50 104 LEU A O 1
ATOM 843 N N . PHE A 1 105 ? 12.788 12.770 -16.987 1.00 97.12 105 PHE A N 1
ATOM 844 C CA . PHE A 1 105 ? 11.809 11.791 -17.460 1.00 97.12 105 PHE A CA 1
ATOM 845 C C . PHE A 1 105 ? 12.487 10.576 -18.102 1.00 97.12 105 PHE A C 1
ATOM 847 O O . PHE A 1 105 ? 12.160 9.442 -17.758 1.00 97.12 105 PHE A O 1
ATOM 854 N N . SER A 1 106 ? 13.474 10.797 -18.972 1.00 96.25 106 SER A N 1
ATOM 855 C CA . SER A 1 106 ? 14.241 9.722 -19.617 1.00 96.25 106 SER A CA 1
ATOM 856 C C . SER A 1 106 ? 14.964 8.850 -18.587 1.00 96.25 106 SER A C 1
ATOM 858 O O . SER A 1 106 ? 14.913 7.623 -18.670 1.00 96.25 106 SER A O 1
ATOM 860 N N . LEU A 1 107 ? 15.568 9.469 -17.566 1.00 96.50 107 LEU A N 1
ATOM 861 C CA . LEU A 1 107 ? 16.220 8.760 -16.466 1.00 96.50 107 LEU A CA 1
ATOM 862 C C . LEU A 1 107 ? 15.225 7.909 -15.661 1.00 96.50 107 LEU A C 1
ATOM 864 O O . LEU A 1 107 ? 15.529 6.762 -15.329 1.00 96.50 107 LEU A O 1
ATOM 868 N N . LEU A 1 108 ? 14.040 8.445 -15.354 1.00 95.12 108 LEU A N 1
ATOM 869 C CA . LEU A 1 108 ? 12.995 7.716 -14.627 1.00 95.12 108 LEU A CA 1
ATOM 870 C C . LEU A 1 108 ? 12.450 6.535 -15.439 1.00 95.12 108 LEU A C 1
ATOM 872 O O . LEU A 1 108 ? 12.282 5.451 -14.882 1.00 95.12 108 LEU A O 1
ATOM 876 N N . GLN A 1 109 ? 12.227 6.711 -16.745 1.00 91.69 109 GLN A N 1
ATOM 877 C CA . GLN A 1 109 ? 11.776 5.622 -17.618 1.00 91.69 109 GLN A CA 1
ATOM 878 C C . GLN A 1 109 ? 12.831 4.524 -17.747 1.00 91.69 109 GLN A C 1
ATOM 880 O O . GLN A 1 109 ? 12.506 3.341 -17.647 1.00 91.69 109 GLN A O 1
ATOM 885 N N . TRP A 1 110 ? 14.104 4.900 -17.890 1.00 90.69 110 TRP A N 1
ATOM 886 C CA . TRP A 1 110 ? 15.194 3.929 -17.906 1.00 90.69 110 TRP A CA 1
ATOM 887 C C . TRP A 1 110 ? 15.277 3.154 -16.586 1.00 90.69 110 TRP A C 1
ATOM 889 O O . TRP A 1 110 ? 15.367 1.927 -16.595 1.00 90.69 110 TRP A O 1
ATOM 899 N N . ARG A 1 111 ? 15.154 3.844 -15.442 1.00 90.06 111 ARG A N 1
ATOM 900 C CA . ARG A 1 111 ? 15.117 3.192 -14.124 1.00 90.06 111 ARG A CA 1
ATOM 901 C C . ARG A 1 111 ? 13.936 2.245 -13.956 1.00 90.06 111 ARG A C 1
ATOM 903 O O . ARG A 1 111 ? 14.116 1.178 -13.374 1.00 90.06 111 ARG A O 1
ATOM 910 N N . ARG A 1 112 ? 12.760 2.603 -14.475 1.00 87.44 112 ARG A N 1
ATOM 911 C CA . ARG A 1 112 ? 11.571 1.745 -14.436 1.00 87.44 112 ARG A CA 1
ATOM 912 C C . ARG A 1 112 ? 11.804 0.418 -15.160 1.00 87.44 112 ARG A C 1
ATOM 914 O O . ARG A 1 112 ? 11.371 -0.610 -14.662 1.00 87.44 112 ARG A O 1
ATOM 921 N N . GLY A 1 113 ? 12.541 0.419 -16.273 1.00 81.69 113 GLY A N 1
ATOM 922 C CA . GLY A 1 113 ? 12.872 -0.807 -17.011 1.00 81.69 113 GLY A CA 1
ATOM 923 C C . GLY A 1 113 ? 13.704 -1.827 -16.219 1.00 81.69 113 GLY A C 1
ATOM 924 O 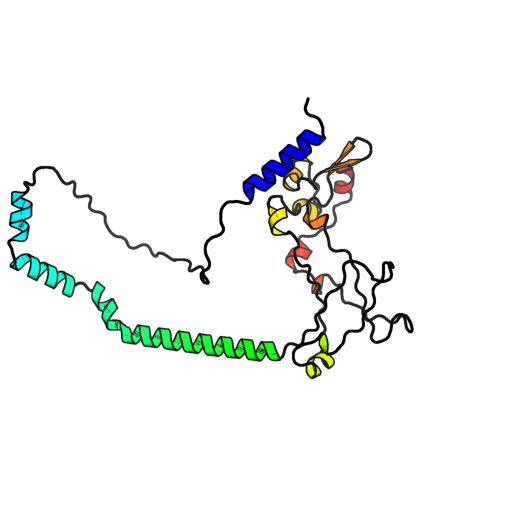O . GLY A 1 113 ? 13.665 -3.015 -16.528 1.00 81.69 113 GLY A O 1
ATOM 925 N N . PHE A 1 114 ? 14.423 -1.392 -15.178 1.00 84.38 114 PHE A N 1
ATOM 926 C CA . PHE A 1 114 ? 15.190 -2.282 -14.299 1.00 84.38 114 PHE A CA 1
ATOM 927 C C . PHE A 1 114 ? 14.369 -2.909 -13.173 1.00 84.38 114 PHE A C 1
ATOM 929 O O . PHE A 1 114 ? 14.878 -3.785 -12.471 1.00 84.38 114 PHE A O 1
ATOM 936 N N . GLN A 1 115 ? 13.144 -2.438 -12.952 1.00 86.38 115 GLN A N 1
ATOM 937 C CA . GLN A 1 115 ? 12.251 -3.021 -11.965 1.00 86.38 115 GLN A CA 1
ATOM 938 C C . GLN A 1 115 ? 11.499 -4.169 -12.625 1.00 86.38 115 GLN A C 1
ATOM 940 O O . GLN A 1 115 ? 10.904 -4.003 -13.686 1.00 86.38 115 GLN A O 1
ATOM 945 N N . ALA A 1 116 ? 11.575 -5.338 -12.001 1.00 91.56 116 ALA A N 1
ATOM 946 C CA . ALA A 1 116 ? 10.823 -6.500 -12.420 1.00 91.56 116 ALA A CA 1
ATOM 947 C C . ALA A 1 116 ? 9.659 -6.720 -11.461 1.00 91.56 116 ALA A C 1
ATOM 949 O O . ALA A 1 116 ? 9.851 -6.749 -10.245 1.00 91.56 116 ALA A O 1
ATOM 950 N N . GLU A 1 117 ? 8.466 -6.873 -12.020 1.00 92.69 117 GLU A N 1
ATOM 951 C CA . GLU A 1 117 ? 7.237 -7.102 -11.267 1.00 92.69 117 GLU A CA 1
ATOM 952 C C . GLU A 1 117 ? 6.464 -8.261 -11.888 1.00 92.69 117 GLU A C 1
ATOM 954 O O . GLU A 1 117 ? 6.375 -8.368 -13.112 1.00 92.69 117 GLU A O 1
ATOM 959 N N . CYS A 1 118 ? 5.917 -9.128 -11.038 1.00 92.19 118 CYS A N 1
ATOM 960 C CA . CYS A 1 118 ? 5.009 -10.193 -11.439 1.00 92.19 118 CYS A CA 1
ATOM 961 C C . CYS A 1 118 ? 3.618 -9.875 -10.899 1.00 92.19 118 CYS A C 1
ATOM 963 O O . CYS A 1 118 ? 3.444 -9.719 -9.691 1.00 92.19 118 CYS A O 1
ATOM 965 N N . THR A 1 119 ? 2.634 -9.775 -11.787 1.00 93.50 119 THR A N 1
ATOM 966 C CA . THR A 1 119 ? 1.262 -9.394 -11.449 1.00 93.50 119 THR A CA 1
ATOM 967 C C . THR A 1 119 ? 0.281 -10.375 -12.067 1.00 93.50 119 THR A C 1
ATOM 969 O O . THR A 1 119 ? 0.414 -10.777 -13.220 1.00 93.50 119 THR A O 1
ATOM 972 N N . PHE A 1 120 ? -0.715 -10.776 -11.288 1.00 92.12 120 PHE A N 1
ATOM 973 C CA . PHE A 1 120 ? -1.796 -11.624 -11.762 1.00 92.12 120 PHE A CA 1
ATOM 974 C C . PHE A 1 120 ? -3.050 -11.393 -10.928 1.00 92.12 120 PHE A C 1
ATOM 976 O O . PHE A 1 120 ? -2.988 -10.911 -9.798 1.00 92.12 120 PHE A O 1
ATOM 983 N N . VAL A 1 121 ? -4.197 -11.743 -11.502 1.00 89.88 121 VAL A N 1
ATOM 984 C CA . VAL A 1 121 ? -5.496 -11.582 -10.850 1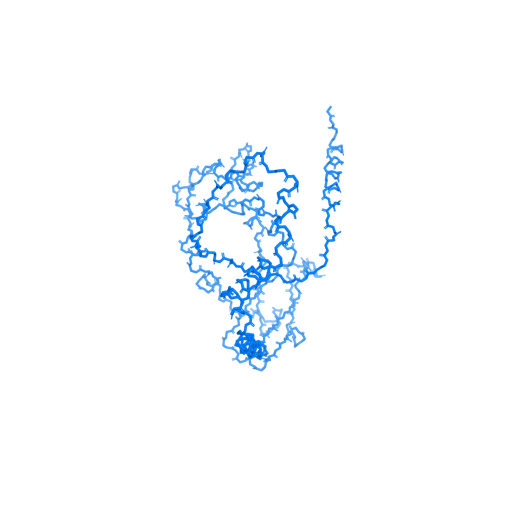.00 89.88 121 VAL A CA 1
ATOM 985 C C . VAL A 1 121 ? -5.810 -12.829 -10.032 1.00 89.88 121 VAL A C 1
ATOM 987 O O . VAL A 1 121 ? -5.787 -13.946 -10.554 1.00 89.88 121 VAL A O 1
ATOM 990 N N . VAL A 1 122 ? -6.110 -12.628 -8.751 1.00 88.56 122 VAL A N 1
ATOM 991 C CA . VAL A 1 122 ? -6.645 -13.665 -7.866 1.00 88.56 122 VAL A CA 1
ATOM 992 C C . VAL A 1 122 ? -8.167 -13.689 -8.041 1.00 88.56 122 VAL A C 1
ATOM 994 O O . VAL A 1 122 ? -8.786 -12.626 -7.989 1.00 88.56 122 VAL A O 1
ATOM 997 N N . PRO A 1 123 ? -8.787 -14.850 -8.311 1.00 84.69 123 PRO A N 1
ATOM 998 C CA . PRO A 1 123 ? -10.233 -14.927 -8.476 1.00 84.69 123 PRO A CA 1
ATOM 999 C C . PRO A 1 123 ? -10.956 -14.803 -7.126 1.00 84.69 123 PRO A C 1
ATOM 1001 O O . PRO A 1 123 ? -10.531 -15.410 -6.148 1.00 84.69 123 PRO A O 1
ATOM 1004 N N . ASP A 1 124 ? -12.108 -14.123 -7.103 1.00 79.19 124 ASP A N 1
ATOM 1005 C CA . ASP A 1 124 ? -12.944 -13.953 -5.895 1.00 79.19 124 ASP A CA 1
ATOM 1006 C C . ASP A 1 124 ? -13.436 -15.282 -5.294 1.00 79.19 124 ASP A C 1
ATOM 1008 O O . ASP A 1 124 ? -13.831 -15.356 -4.132 1.00 79.19 124 ASP A O 1
ATOM 1012 N N . ARG A 1 125 ? -13.492 -16.341 -6.110 1.00 77.06 125 ARG A N 1
ATOM 1013 C CA . ARG A 1 125 ? -13.882 -17.687 -5.688 1.00 77.06 125 ARG A CA 1
ATOM 1014 C C . ARG A 1 125 ? -12.970 -18.713 -6.324 1.00 77.06 125 ARG A C 1
ATOM 1016 O O . ARG A 1 125 ? -12.658 -18.633 -7.514 1.00 77.06 125 ARG A O 1
ATOM 1023 N N . SER A 1 126 ? -12.609 -19.725 -5.544 1.00 76.56 126 SER A N 1
ATOM 1024 C CA . SER A 1 126 ? -11.895 -20.874 -6.081 1.00 76.56 126 SER A CA 1
ATOM 1025 C C . SER A 1 126 ? -12.777 -21.598 -7.105 1.00 76.56 126 SER A C 1
ATOM 1027 O O . SER A 1 126 ? -13.922 -21.939 -6.790 1.00 76.56 126 SER A O 1
ATOM 1029 N N . PRO A 1 127 ? -12.265 -21.892 -8.313 1.00 67.81 127 PRO A N 1
ATOM 1030 C CA . PRO A 1 127 ? -13.012 -22.632 -9.328 1.00 67.81 127 PRO A CA 1
ATOM 1031 C C . PRO A 1 127 ? -13.361 -24.061 -8.881 1.00 67.81 127 PRO A C 1
ATOM 1033 O O . PRO A 1 127 ? -14.271 -24.667 -9.433 1.00 67.81 127 PRO A O 1
ATOM 1036 N N . LEU A 1 128 ? -12.662 -24.589 -7.870 1.00 68.81 128 LEU A N 1
ATOM 1037 C CA . LEU A 1 128 ? -12.885 -25.921 -7.305 1.00 68.81 128 LEU A CA 1
ATOM 1038 C C . LEU A 1 128 ? -13.855 -25.921 -6.112 1.00 68.81 128 LEU A C 1
ATOM 1040 O O . LEU A 1 128 ? -14.067 -26.970 -5.516 1.00 68.81 128 LEU A O 1
ATOM 1044 N N . GLY A 1 129 ? -14.410 -24.764 -5.726 1.00 67.31 129 GLY A N 1
ATOM 1045 C CA . GLY A 1 129 ? -15.317 -24.645 -4.576 1.00 67.31 129 GLY A CA 1
ATOM 1046 C C . GLY A 1 129 ? -14.654 -24.831 -3.205 1.00 67.31 129 GLY A C 1
ATOM 1047 O O . GLY A 1 129 ? -15.342 -24.789 -2.193 1.00 67.31 129 GLY A O 1
ATOM 1048 N N . ASN A 1 130 ? -13.333 -25.011 -3.166 1.00 69.56 130 ASN A N 1
ATOM 1049 C CA . ASN A 1 130 ? -12.554 -25.122 -1.937 1.00 69.56 130 ASN A CA 1
ATOM 1050 C C . ASN A 1 130 ? -12.074 -23.738 -1.485 1.00 69.56 130 ASN A C 1
ATOM 1052 O O . ASN A 1 130 ? -11.715 -22.917 -2.325 1.00 69.56 130 ASN A O 1
ATOM 1056 N N . ASP A 1 131 ? -11.903 -23.524 -0.182 1.00 74.12 131 ASP A N 1
ATOM 1057 C CA . ASP A 1 131 ? -11.366 -22.270 0.391 1.00 74.12 131 ASP A CA 1
ATOM 1058 C C . ASP A 1 131 ? -9.891 -21.994 0.025 1.00 74.12 131 ASP A C 1
ATOM 1060 O O . ASP A 1 131 ? -9.275 -21.041 0.496 1.00 74.12 131 ASP A O 1
ATOM 1064 N N . ARG A 1 132 ? -9.290 -22.843 -0.817 1.00 78.62 132 ARG A N 1
ATOM 1065 C CA . ARG A 1 132 ? -7.897 -22.765 -1.243 1.00 78.62 132 ARG A CA 1
ATOM 1066 C C . ARG A 1 132 ? -7.800 -22.674 -2.761 1.00 78.62 132 ARG A C 1
ATOM 1068 O O . ARG A 1 132 ? -8.382 -23.479 -3.492 1.00 78.62 132 ARG A O 1
ATOM 1075 N N . TRP A 1 133 ? -6.985 -21.732 -3.219 1.00 84.00 133 TRP A N 1
ATOM 1076 C CA . TRP A 1 133 ? -6.604 -21.562 -4.615 1.00 84.00 133 TRP A CA 1
ATOM 1077 C C . TRP A 1 133 ? -5.081 -21.646 -4.745 1.00 84.00 133 TRP A C 1
ATOM 1079 O O . TRP A 1 133 ? -4.348 -21.098 -3.924 1.00 84.00 133 TRP A O 1
ATOM 1089 N N . VAL A 1 134 ? -4.601 -22.386 -5.746 1.00 86.88 134 VAL A N 1
ATOM 1090 C CA . VAL A 1 134 ? -3.171 -22.588 -6.009 1.00 86.88 134 VAL A CA 1
ATOM 1091 C C . VAL A 1 134 ? -2.920 -22.336 -7.487 1.00 86.88 134 VAL A C 1
ATOM 1093 O O . VAL A 1 134 ? -3.588 -22.921 -8.339 1.00 86.88 134 VAL A O 1
ATOM 1096 N N . ARG A 1 135 ? -1.940 -21.483 -7.791 1.00 88.00 135 ARG A N 1
ATOM 1097 C CA . ARG A 1 135 ? -1.535 -21.152 -9.157 1.00 88.00 135 ARG A CA 1
ATOM 1098 C C . ARG A 1 135 ? -0.015 -20.983 -9.236 1.00 88.00 135 ARG A C 1
ATOM 1100 O O . ARG A 1 135 ? 0.544 -20.293 -8.385 1.00 88.00 135 ARG A O 1
ATOM 1107 N N . PRO A 1 136 ? 0.655 -21.559 -10.248 1.00 90.75 136 PRO A N 1
ATOM 1108 C CA . PRO A 1 136 ? 2.063 -21.280 -10.503 1.00 90.75 136 PRO A CA 1
ATOM 1109 C C . PRO A 1 136 ? 2.247 -19.878 -11.097 1.00 90.75 136 PRO A C 1
ATOM 1111 O O . PRO A 1 136 ? 1.473 -19.457 -11.956 1.00 90.75 136 PRO A O 1
ATOM 1114 N N . ILE A 1 137 ? 3.301 -19.179 -10.673 1.00 90.12 137 ILE A N 1
ATOM 1115 C CA . ILE A 1 137 ? 3.718 -17.911 -11.283 1.00 90.12 137 ILE A CA 1
ATOM 1116 C C . ILE A 1 137 ? 4.552 -18.235 -12.523 1.00 90.12 137 ILE A C 1
ATOM 1118 O O . ILE A 1 137 ? 5.539 -18.970 -12.448 1.00 90.12 137 ILE A O 1
ATOM 1122 N N . THR A 1 138 ? 4.149 -17.705 -13.672 1.00 90.81 138 THR A N 1
ATOM 1123 C CA . THR A 1 138 ? 4.777 -17.975 -14.969 1.00 90.81 138 THR A CA 1
ATOM 1124 C C . THR A 1 138 ? 5.477 -16.733 -15.516 1.00 90.81 138 THR A C 1
ATOM 1126 O O . THR A 1 138 ? 5.225 -15.615 -15.082 1.00 90.81 138 THR A O 1
ATOM 1129 N N . LYS A 1 139 ? 6.331 -16.899 -16.535 1.00 90.50 139 LYS A N 1
ATOM 1130 C CA . LYS A 1 139 ? 7.002 -15.762 -17.195 1.00 90.50 139 LYS A CA 1
ATOM 1131 C C . LYS A 1 139 ? 6.026 -14.751 -17.811 1.00 90.50 139 LYS A C 1
ATOM 1133 O O . LYS A 1 139 ? 6.404 -13.604 -17.988 1.00 90.50 139 LYS A O 1
ATOM 1138 N N . GLN A 1 140 ? 4.805 -15.172 -18.146 1.00 91.56 140 GLN A N 1
ATOM 1139 C CA . GLN A 1 140 ? 3.775 -14.298 -18.720 1.00 91.56 140 GLN A CA 1
ATOM 1140 C C . GLN A 1 140 ? 3.171 -13.347 -17.682 1.00 91.56 140 GLN A C 1
ATOM 1142 O O . GLN A 1 140 ? 2.644 -12.304 -18.051 1.00 91.56 140 GLN A O 1
ATOM 1147 N N . ASP A 1 141 ? 3.272 -13.694 -16.398 1.00 92.38 141 ASP A N 1
ATOM 1148 C CA . ASP A 1 141 ? 2.813 -12.847 -15.298 1.00 92.38 141 ASP A CA 1
ATOM 1149 C C . ASP A 1 141 ? 3.794 -11.711 -14.997 1.00 92.38 141 ASP A C 1
ATOM 1151 O O . ASP A 1 141 ? 3.469 -10.809 -14.232 1.00 92.38 141 ASP A O 1
ATOM 1155 N N . CYS A 1 142 ? 5.003 -11.758 -15.560 1.00 92.31 142 CYS A N 1
ATOM 1156 C CA . CYS A 1 142 ? 6.103 -10.898 -15.162 1.00 92.31 142 CYS A CA 1
ATOM 1157 C C . CYS A 1 142 ? 6.546 -9.950 -16.280 1.00 92.31 142 CYS A C 1
ATOM 1159 O O . CYS A 1 142 ? 6.557 -10.302 -17.459 1.00 92.31 142 CYS A O 1
ATOM 1161 N N . SER A 1 143 ? 6.978 -8.753 -15.892 1.00 91.50 143 SER A N 1
ATOM 1162 C CA . SER A 1 143 ? 7.565 -7.747 -16.780 1.00 91.50 143 SER A CA 1
ATOM 1163 C C . SER A 1 143 ? 8.874 -7.203 -16.197 1.00 91.50 143 SER A C 1
ATOM 1165 O O . SER A 1 143 ? 9.117 -7.344 -15.000 1.00 91.50 143 SER A O 1
ATOM 1167 N N . GLY A 1 144 ? 9.733 -6.616 -17.039 1.00 89.38 144 GLY A N 1
ATOM 1168 C CA . GLY A 1 144 ? 11.028 -6.052 -16.633 1.00 89.38 144 GLY A CA 1
ATOM 1169 C C . GLY A 1 144 ? 12.204 -7.038 -16.688 1.00 89.38 144 GLY A C 1
ATOM 1170 O O . GLY A 1 144 ? 12.185 -8.022 -17.431 1.00 89.38 144 GLY A O 1
ATOM 1171 N N . ASP A 1 145 ? 13.261 -6.757 -15.921 1.00 90.06 145 ASP A N 1
ATOM 1172 C CA . ASP A 1 145 ? 14.495 -7.559 -15.879 1.00 90.06 145 ASP A CA 1
ATOM 1173 C C . ASP A 1 145 ? 14.348 -8.813 -14.991 1.00 90.06 145 ASP A C 1
ATOM 1175 O O . ASP A 1 145 ? 14.678 -8.822 -13.801 1.00 90.06 145 ASP A O 1
ATOM 1179 N N . LEU A 1 146 ? 13.859 -9.905 -15.589 1.00 88.19 146 LEU A N 1
ATOM 1180 C CA . LEU A 1 146 ? 13.648 -11.181 -14.892 1.00 88.19 146 LEU A CA 1
ATOM 1181 C C . LEU A 1 146 ? 14.948 -11.833 -14.398 1.00 88.19 146 LEU A C 1
ATOM 1183 O O . LEU A 1 146 ? 14.920 -12.591 -13.429 1.00 88.19 146 LEU A O 1
ATOM 1187 N N . VAL A 1 147 ? 16.088 -11.556 -15.039 1.00 88.06 147 VAL A N 1
ATOM 1188 C CA . VAL A 1 147 ? 17.383 -12.114 -14.616 1.00 88.06 147 VAL A CA 1
ATOM 1189 C C . VAL A 1 147 ? 17.802 -11.482 -13.298 1.00 88.06 147 VAL A C 1
ATOM 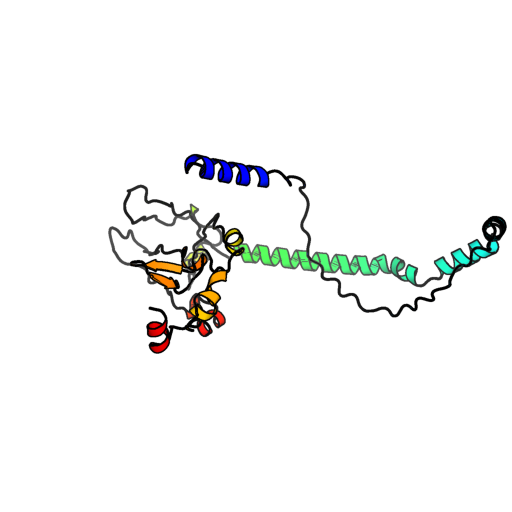1191 O O . VAL A 1 147 ? 18.256 -12.176 -12.385 1.00 88.06 147 VAL A O 1
ATOM 1194 N N . ARG A 1 148 ? 17.616 -10.167 -13.176 1.00 85.50 148 ARG A N 1
ATOM 1195 C CA . ARG A 1 148 ? 17.837 -9.453 -11.921 1.00 85.50 148 ARG A CA 1
ATOM 1196 C C . ARG A 1 148 ? 16.821 -9.848 -10.853 1.00 85.50 148 ARG A C 1
ATOM 1198 O O . ARG A 1 148 ? 17.221 -10.017 -9.706 1.00 85.50 148 ARG A O 1
ATOM 1205 N N . PHE A 1 149 ? 15.555 -10.048 -11.225 1.00 87.25 149 PHE A N 1
ATOM 1206 C CA . PHE A 1 149 ? 14.510 -10.519 -10.309 1.00 87.25 149 PHE A CA 1
A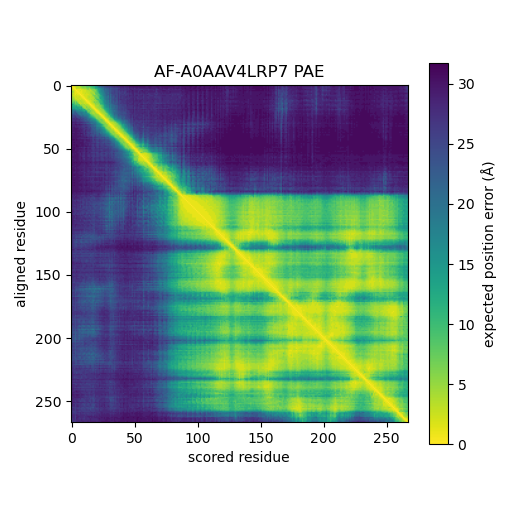TOM 1207 C C . PHE A 1 149 ? 14.883 -11.840 -9.628 1.00 87.25 149 PHE A C 1
ATOM 1209 O O . PHE A 1 149 ? 14.787 -11.958 -8.413 1.00 87.25 149 PHE A O 1
ATOM 1216 N N . GLN A 1 150 ? 15.384 -12.814 -10.395 1.00 85.81 150 GLN A N 1
ATOM 1217 C CA . GLN A 1 150 ? 15.802 -14.121 -9.868 1.00 85.81 150 GLN A CA 1
ATOM 1218 C C . GLN A 1 150 ? 16.999 -14.048 -8.912 1.00 85.81 150 GLN A C 1
ATOM 1220 O O . GLN A 1 150 ? 17.192 -14.948 -8.101 1.00 85.81 150 GLN A O 1
ATOM 1225 N N . LYS A 1 151 ? 17.811 -12.993 -9.020 1.00 88.38 151 LYS A N 1
ATOM 1226 C CA . LYS A 1 151 ? 18.980 -12.746 -8.166 1.00 88.38 151 LYS A CA 1
ATOM 1227 C C . LYS A 1 151 ? 18.687 -11.747 -7.045 1.00 88.38 151 LYS A C 1
ATOM 1229 O O . LYS A 1 151 ? 19.614 -11.336 -6.351 1.00 88.38 151 LYS A O 1
ATOM 1234 N N . ALA A 1 152 ? 17.440 -11.298 -6.905 1.00 87.19 152 ALA A N 1
ATOM 1235 C CA . ALA A 1 152 ? 17.075 -10.333 -5.883 1.00 87.19 152 ALA A CA 1
ATOM 1236 C C . ALA A 1 152 ? 17.179 -10.972 -4.494 1.00 87.19 152 ALA A C 1
ATOM 1238 O O . ALA A 1 152 ? 16.655 -12.055 -4.254 1.00 87.19 152 ALA A O 1
ATOM 1239 N N . GLU A 1 153 ? 17.826 -10.272 -3.565 1.00 87.62 153 GLU A N 1
ATOM 1240 C CA . GLU A 1 153 ? 17.928 -10.710 -2.167 1.00 87.62 153 GLU A CA 1
ATOM 1241 C C . GLU A 1 153 ? 16.595 -10.584 -1.423 1.00 87.62 153 GLU A C 1
ATOM 1243 O O . GLU A 1 153 ? 16.348 -11.288 -0.448 1.00 87.62 153 GLU A O 1
ATOM 1248 N N . LYS A 1 154 ? 15.742 -9.653 -1.865 1.00 88.00 154 LYS A N 1
ATOM 1249 C CA . LYS A 1 154 ? 14.457 -9.340 -1.242 1.00 88.00 154 LYS A CA 1
ATOM 1250 C C . LYS A 1 154 ? 13.375 -9.241 -2.299 1.00 88.00 154 LYS A C 1
ATOM 1252 O O . LYS A 1 154 ? 13.567 -8.608 -3.338 1.00 88.00 154 LYS A O 1
ATOM 1257 N N . LEU A 1 155 ? 12.228 -9.824 -1.983 1.00 88.69 155 LEU A N 1
ATOM 1258 C CA . LEU A 1 155 ? 11.013 -9.742 -2.776 1.00 88.69 155 LEU A CA 1
ATOM 1259 C C . LEU A 1 155 ? 9.929 -9.107 -1.918 1.00 88.69 155 LEU A C 1
ATOM 1261 O O . LEU A 1 155 ? 9.739 -9.489 -0.766 1.00 88.69 155 LEU A O 1
ATOM 1265 N N . TYR A 1 156 ? 9.227 -8.141 -2.494 1.00 90.50 156 TYR A N 1
ATOM 1266 C CA . TYR A 1 156 ? 8.088 -7.505 -1.855 1.00 90.50 156 TYR A CA 1
ATOM 1267 C C . TYR A 1 156 ? 6.817 -8.020 -2.509 1.00 90.50 156 TYR A C 1
ATOM 1269 O O . TYR A 1 156 ? 6.703 -8.045 -3.736 1.00 90.50 156 TYR A O 1
ATOM 1277 N N . VAL A 1 157 ? 5.872 -8.443 -1.679 1.00 91.00 157 VAL A N 1
ATOM 1278 C CA . VAL A 1 157 ? 4.582 -8.959 -2.119 1.00 91.00 157 VAL A CA 1
ATOM 1279 C C . VAL A 1 157 ? 3.528 -7.918 -1.791 1.00 91.00 157 VAL A C 1
ATOM 1281 O O . VAL A 1 157 ? 3.416 -7.473 -0.652 1.00 91.00 157 VAL A O 1
ATOM 1284 N N . TYR A 1 158 ? 2.742 -7.552 -2.797 1.00 92.19 158 TYR A N 1
ATOM 1285 C CA . TYR A 1 158 ? 1.639 -6.614 -2.656 1.00 92.19 158 TYR A CA 1
ATOM 1286 C C . TYR A 1 158 ? 0.361 -7.256 -3.177 1.00 92.19 158 TYR A C 1
ATOM 1288 O O . TYR A 1 158 ? 0.383 -7.984 -4.170 1.00 92.19 158 TYR A O 1
ATOM 1296 N N . TYR A 1 159 ? -0.758 -6.940 -2.537 1.00 92.00 159 TYR A N 1
ATOM 1297 C CA . TYR A 1 159 ? -2.082 -7.205 -3.079 1.00 92.00 159 TYR A CA 1
ATOM 1298 C C . TYR A 1 159 ? -2.701 -5.889 -3.553 1.00 92.00 159 TYR A C 1
ATOM 1300 O O . TYR A 1 159 ? -2.445 -4.820 -2.996 1.00 92.00 159 TYR A O 1
ATOM 1308 N N . SER A 1 160 ? -3.510 -5.962 -4.605 1.00 91.88 160 SER A N 1
ATOM 1309 C CA . SER A 1 160 ? -4.236 -4.813 -5.137 1.00 91.88 160 SER A CA 1
ATOM 1310 C C . SER A 1 160 ? -5.714 -5.150 -5.211 1.00 91.88 160 SER A C 1
ATOM 1312 O O . SER A 1 160 ? -6.095 -6.158 -5.802 1.00 91.88 160 SER A O 1
ATOM 1314 N N . ILE A 1 161 ? -6.541 -4.307 -4.594 1.00 89.25 161 ILE A N 1
ATOM 1315 C CA . ILE A 1 161 ? -7.996 -4.451 -4.600 1.00 89.25 161 ILE A CA 1
ATOM 1316 C C . ILE A 1 161 ? -8.566 -3.367 -5.504 1.00 89.25 161 ILE A C 1
ATOM 1318 O O . ILE A 1 161 ? -8.422 -2.171 -5.240 1.00 89.25 161 ILE A O 1
ATOM 1322 N N . PHE A 1 162 ? -9.238 -3.786 -6.570 1.00 87.25 162 PHE A N 1
ATOM 1323 C CA . PHE A 1 162 ? -9.909 -2.876 -7.490 1.00 87.25 162 PHE A CA 1
ATOM 1324 C C . PHE A 1 162 ? -11.337 -2.592 -7.028 1.00 87.25 162 PHE A C 1
ATOM 1326 O O . PHE A 1 162 ? -11.985 -3.427 -6.404 1.00 87.25 162 PHE A O 1
ATOM 1333 N N . ASN A 1 163 ? -11.843 -1.401 -7.359 1.00 86.06 163 ASN A N 1
ATOM 1334 C CA . ASN A 1 163 ? -13.202 -0.960 -7.025 1.00 86.06 163 ASN A CA 1
ATOM 1335 C C . ASN A 1 163 ? -13.540 -0.969 -5.522 1.00 86.06 163 ASN A C 1
ATOM 1337 O O . ASN A 1 163 ? -14.716 -0.963 -5.162 1.00 86.06 163 ASN A O 1
ATOM 1341 N N . TYR A 1 164 ? -12.537 -0.928 -4.638 1.00 83.44 164 TYR A N 1
ATOM 1342 C CA . TYR A 1 164 ? -12.776 -0.756 -3.209 1.00 83.44 164 TYR A CA 1
ATOM 1343 C C . TYR A 1 164 ? -13.285 0.674 -2.943 1.00 83.44 164 TYR A C 1
ATOM 1345 O O . TYR A 1 164 ? -12.572 1.640 -3.238 1.00 83.44 164 TYR A O 1
ATOM 1353 N N . PRO A 1 165 ? -14.502 0.867 -2.402 1.00 74.31 165 PRO A N 1
ATOM 1354 C CA . PRO A 1 165 ? -15.130 2.183 -2.293 1.00 74.31 165 PRO A CA 1
ATOM 1355 C C . PRO A 1 165 ? -14.592 2.997 -1.099 1.00 74.31 165 PRO A C 1
ATOM 1357 O O . PRO A 1 165 ? -15.367 3.514 -0.293 1.00 74.31 165 PRO A O 1
ATOM 1360 N N . PHE A 1 166 ? -13.267 3.158 -0.991 1.00 75.25 166 PHE A N 1
ATOM 1361 C CA . PHE A 1 166 ? -12.614 3.864 0.122 1.00 75.25 166 PHE A CA 1
ATOM 1362 C C . PHE A 1 166 ? -13.140 5.298 0.275 1.00 75.25 166 PHE A C 1
ATOM 1364 O O . PHE A 1 166 ? -13.522 5.733 1.359 1.00 75.25 166 PHE A O 1
ATOM 1371 N N . HIS A 1 167 ? -13.239 6.023 -0.843 1.00 72.56 167 HIS A N 1
ATOM 1372 C CA . HIS A 1 167 ? -13.700 7.412 -0.857 1.00 72.56 167 HIS A CA 1
ATOM 1373 C C . HIS A 1 167 ? -15.207 7.557 -0.617 1.00 72.56 167 HIS A C 1
ATOM 1375 O O . HIS A 1 167 ? -15.638 8.563 -0.063 1.00 72.56 167 HIS A O 1
ATOM 1381 N N . GLY A 1 168 ? -16.011 6.561 -1.007 1.00 72.69 168 GLY A N 1
ATOM 1382 C CA . GLY A 1 168 ? -17.456 6.569 -0.759 1.00 72.69 168 GLY A CA 1
ATOM 1383 C C . GLY A 1 168 ? -17.781 6.370 0.722 1.00 72.69 168 GLY A C 1
ATOM 1384 O O . GLY A 1 168 ? -18.670 7.029 1.257 1.00 72.69 168 GLY A O 1
ATOM 1385 N N . ALA A 1 169 ? -17.009 5.519 1.401 1.00 68.88 169 ALA A N 1
ATOM 1386 C CA . ALA A 1 169 ? -17.116 5.311 2.841 1.00 68.88 169 ALA A CA 1
ATOM 1387 C C . ALA A 1 169 ? -16.578 6.497 3.665 1.00 68.88 169 ALA A C 1
ATOM 1389 O O . ALA A 1 169 ? -16.986 6.664 4.810 1.00 68.88 169 ALA A O 1
ATOM 1390 N N . ALA A 1 170 ? -15.721 7.346 3.081 1.00 68.81 170 ALA A N 1
ATOM 1391 C CA . ALA A 1 170 ? -15.117 8.504 3.749 1.00 68.81 170 ALA A CA 1
ATOM 1392 C C . ALA A 1 170 ? -16.101 9.647 4.073 1.00 68.81 170 ALA A C 1
ATOM 1394 O O . ALA A 1 170 ? -15.720 10.609 4.737 1.00 68.81 170 ALA A O 1
ATOM 1395 N N . VAL A 1 171 ? -17.365 9.549 3.636 1.00 73.94 171 VAL A N 1
ATOM 1396 C CA . VAL A 1 171 ? -18.453 10.400 4.161 1.00 73.94 171 VAL A CA 1
ATOM 1397 C C . VAL A 1 171 ? -18.592 10.214 5.675 1.00 73.94 171 VAL A C 1
ATOM 1399 O O . VAL A 1 171 ? -18.929 11.156 6.389 1.00 73.94 171 VAL A O 1
ATOM 1402 N N . PHE A 1 172 ? -18.276 9.013 6.158 1.00 79.12 172 PHE A N 1
ATOM 1403 C CA . PHE A 1 172 ? -18.158 8.695 7.569 1.00 79.12 172 PHE A CA 1
ATOM 1404 C C . PHE A 1 172 ? -16.690 8.536 7.951 1.00 79.12 172 PHE A C 1
ATOM 1406 O O . PHE A 1 172 ? -15.808 8.280 7.125 1.00 79.12 172 PHE A O 1
ATOM 1413 N N . ARG A 1 173 ? -16.408 8.676 9.242 1.00 85.44 173 ARG A N 1
ATOM 1414 C CA . ARG A 1 173 ? -15.068 8.435 9.757 1.00 85.44 173 ARG A CA 1
ATOM 1415 C C . ARG A 1 173 ? -14.759 6.943 9.622 1.00 85.44 173 ARG A C 1
ATOM 1417 O O . ARG A 1 173 ? -15.448 6.096 10.182 1.00 85.44 173 ARG A O 1
ATOM 1424 N N . LEU A 1 174 ? -13.702 6.632 8.877 1.00 87.25 174 LEU A N 1
ATOM 1425 C CA . LEU A 1 174 ? -13.328 5.257 8.541 1.00 87.25 174 LEU A CA 1
ATOM 1426 C C . LEU A 1 174 ? -12.902 4.424 9.752 1.00 87.25 174 LEU A C 1
ATOM 1428 O O . LEU A 1 174 ? -13.022 3.201 9.703 1.00 87.25 174 LEU A O 1
ATOM 1432 N N . HIS A 1 175 ? -12.412 5.088 10.803 1.00 89.94 175 HIS A N 1
ATOM 1433 C CA . HIS A 1 175 ? -12.111 4.500 12.102 1.00 89.94 175 HIS A CA 1
ATOM 1434 C C . HIS A 1 175 ? -11.999 5.554 13.219 1.00 89.94 175 HIS A C 1
ATOM 1436 O O . HIS A 1 175 ? -11.747 6.740 12.964 1.00 89.94 175 HIS A O 1
ATOM 1442 N N . SER A 1 176 ? -12.130 5.133 14.481 1.00 91.62 176 SER A N 1
ATOM 1443 C CA . SER A 1 176 ? -11.821 5.989 15.636 1.00 91.62 176 SER A CA 1
ATOM 1444 C C . SER A 1 176 ? -10.339 5.927 15.989 1.00 91.62 176 SER A C 1
ATOM 1446 O O . SER A 1 176 ? -9.840 4.925 16.493 1.00 91.62 176 SER A O 1
ATOM 1448 N N . GLN A 1 177 ? -9.637 7.045 15.804 1.00 90.75 177 GLN A N 1
ATOM 1449 C CA . GLN A 1 177 ? -8.225 7.165 16.178 1.00 90.75 177 GLN A CA 1
ATOM 1450 C C . GLN A 1 177 ? -8.000 6.942 17.683 1.00 90.75 177 GLN A C 1
ATOM 1452 O O . GLN A 1 177 ? -7.003 6.349 18.072 1.00 90.75 177 GLN A O 1
ATOM 1457 N N . LYS A 1 178 ? -8.941 7.368 18.539 1.00 90.38 178 LYS A N 1
ATOM 1458 C CA . LYS A 1 178 ? -8.845 7.158 19.993 1.00 90.38 178 LYS A CA 1
ATOM 1459 C C . LYS A 1 178 ? -8.886 5.668 20.353 1.00 90.38 178 LYS A C 1
ATOM 1461 O O . LYS A 1 178 ? -8.105 5.242 21.195 1.00 90.38 178 LYS A O 1
ATOM 1466 N N . GLN A 1 179 ? -9.745 4.891 19.687 1.00 91.31 179 GLN A N 1
ATOM 1467 C CA . GLN A 1 179 ? -9.812 3.436 19.880 1.00 91.31 179 GLN A CA 1
ATOM 1468 C C . GLN A 1 179 ? -8.548 2.738 19.370 1.00 91.31 179 GLN A C 1
ATOM 1470 O O . GLN A 1 179 ? -8.033 1.854 20.043 1.00 91.31 179 GLN A O 1
ATOM 1475 N N . MET A 1 180 ? -8.003 3.173 18.227 1.00 90.69 180 MET A N 1
ATOM 1476 C CA . MET A 1 180 ? -6.725 2.651 17.712 1.00 90.69 180 MET A CA 1
ATOM 1477 C C . MET A 1 180 ? -5.554 2.931 18.665 1.00 90.69 180 MET A C 1
ATOM 1479 O O . MET A 1 180 ? -4.653 2.112 18.800 1.00 90.69 180 MET A O 1
ATOM 1483 N N . GLN A 1 181 ? -5.607 4.050 19.391 1.00 91.06 181 GLN A N 1
ATOM 1484 C CA . GLN A 1 181 ? -4.655 4.404 20.450 1.00 91.06 181 GLN A CA 1
ATOM 1485 C C . GLN A 1 181 ? -4.876 3.647 21.771 1.00 91.06 181 GLN A C 1
ATOM 1487 O O . GLN A 1 181 ? -4.223 3.969 22.767 1.00 91.06 181 GLN A O 1
ATOM 1492 N N . GLY A 1 182 ? -5.809 2.693 21.814 1.00 88.81 182 GLY A N 1
ATOM 1493 C CA . GLY A 1 182 ? -6.133 1.918 23.010 1.00 88.81 182 GLY A CA 1
ATOM 1494 C C . GLY A 1 182 ? -6.890 2.708 24.080 1.00 88.81 182 GLY A C 1
ATOM 1495 O O . GLY A 1 182 ? -6.913 2.297 25.236 1.00 88.81 182 GLY A O 1
ATOM 1496 N N . ARG A 1 183 ? -7.490 3.856 23.743 1.00 88.12 183 ARG A N 1
ATOM 1497 C CA . ARG A 1 183 ? -8.256 4.660 24.707 1.00 88.12 183 ARG A CA 1
ATOM 1498 C C . ARG A 1 183 ? -9.711 4.216 24.735 1.00 88.12 183 ARG A C 1
ATOM 1500 O O . ARG A 1 183 ? -10.322 4.026 23.680 1.00 88.12 183 ARG A O 1
ATOM 1507 N N . SER A 1 184 ? -10.292 4.155 25.931 1.00 84.44 184 SER A N 1
ATOM 1508 C CA . SER A 1 184 ? -11.740 4.027 26.083 1.00 84.44 184 SER A CA 1
ATOM 1509 C C . SER A 1 184 ? -12.453 5.237 25.468 1.00 84.44 184 SER A C 1
ATOM 1511 O O . SER A 1 184 ? -12.025 6.390 25.588 1.00 84.44 184 SER A O 1
ATOM 1513 N N . VAL A 1 185 ? -13.543 4.967 24.751 1.00 85.62 185 VAL A N 1
ATOM 1514 C CA . VAL A 1 185 ? -14.387 5.989 24.123 1.00 85.62 185 VAL A CA 1
ATOM 1515 C C . VAL A 1 185 ? -15.839 5.735 24.483 1.00 85.62 185 VAL A C 1
ATOM 1517 O O . VAL A 1 185 ? -16.291 4.591 24.512 1.00 85.62 185 VAL A O 1
ATOM 1520 N N . SER A 1 186 ? -16.582 6.808 24.741 1.00 85.19 186 SER A N 1
ATOM 1521 C CA . SER A 1 186 ? -18.027 6.713 24.922 1.00 85.19 186 SER A CA 1
ATOM 1522 C C . SER A 1 186 ? -18.736 6.542 23.577 1.00 85.19 186 SER A C 1
ATOM 1524 O O . SER A 1 186 ? -18.184 6.842 22.515 1.00 85.19 186 SER A O 1
ATOM 1526 N N . ARG A 1 187 ? -19.995 6.097 23.624 1.00 84.00 187 ARG A N 1
ATOM 1527 C CA . ARG A 1 187 ? -20.860 5.949 22.447 1.00 84.00 187 ARG A CA 1
ATOM 1528 C C . ARG A 1 187 ? -20.885 7.207 21.580 1.00 84.00 187 ARG A C 1
ATOM 1530 O O . ARG A 1 187 ? -20.629 7.109 20.382 1.00 84.00 187 ARG A O 1
ATOM 1537 N N . ASP A 1 188 ? -21.128 8.364 22.185 1.00 86.19 188 ASP A N 1
ATOM 1538 C CA . ASP A 1 188 ? -21.298 9.637 21.472 1.00 86.19 188 ASP A CA 1
ATOM 1539 C C . ASP A 1 188 ? -20.034 10.008 20.675 1.00 86.19 188 ASP A C 1
ATOM 1541 O O . ASP A 1 188 ? -20.092 10.565 19.583 1.00 86.19 188 ASP A O 1
ATOM 1545 N N . GLN A 1 189 ? -18.858 9.603 21.167 1.00 86.94 189 GLN A N 1
ATOM 1546 C CA . GLN A 1 189 ? -17.580 9.830 20.487 1.00 86.94 189 GLN A CA 1
ATOM 1547 C C . GLN A 1 189 ? -17.362 8.919 19.269 1.00 86.94 189 GLN A C 1
ATOM 1549 O O . GLN A 1 189 ? -16.434 9.155 18.491 1.00 86.94 189 GLN A O 1
ATOM 1554 N N . THR A 1 190 ? -18.193 7.889 19.095 1.00 89.50 190 THR A N 1
ATOM 1555 C CA . THR A 1 190 ? -18.122 6.940 17.974 1.00 89.50 190 THR A CA 1
ATOM 1556 C C . THR A 1 190 ? -19.185 7.177 16.909 1.00 89.50 190 THR A C 1
ATOM 1558 O O . THR A 1 190 ? -19.146 6.514 15.880 1.00 89.50 190 THR A O 1
ATOM 1561 N N . GLU A 1 191 ? -20.097 8.139 17.076 1.00 89.44 191 GLU A N 1
ATOM 1562 C CA . GLU A 1 191 ? -21.155 8.415 16.087 1.00 89.44 191 GLU A CA 1
ATOM 1563 C C . GLU A 1 191 ? -20.609 8.733 14.693 1.00 89.44 191 GLU A C 1
ATOM 1565 O O . GLU A 1 191 ? -21.190 8.336 13.685 1.00 89.44 191 GLU A O 1
ATOM 1570 N N . ALA A 1 192 ? -19.429 9.352 14.624 1.00 88.38 192 ALA A N 1
ATOM 1571 C CA . ALA A 1 192 ? -18.748 9.622 13.363 1.00 88.38 192 ALA A CA 1
ATOM 1572 C C . ALA A 1 192 ? -18.404 8.345 12.564 1.00 88.38 192 ALA A C 1
ATOM 1574 O O . ALA A 1 192 ? -18.220 8.434 11.354 1.00 88.38 192 ALA A O 1
ATOM 1575 N N . CYS A 1 193 ? -18.326 7.176 13.214 1.00 90.62 193 CYS A N 1
ATOM 1576 C CA . CYS A 1 193 ? -18.104 5.864 12.593 1.00 90.62 193 CYS A CA 1
ATOM 1577 C C . CYS A 1 193 ? -19.391 5.193 12.068 1.00 90.62 193 CYS A C 1
ATOM 1579 O O . CYS A 1 193 ? -19.330 4.034 11.648 1.00 90.62 193 CYS A O 1
ATOM 1581 N N . TYR A 1 194 ? -20.559 5.845 12.138 1.00 88.56 194 TYR A N 1
ATOM 1582 C CA . TYR A 1 194 ? -21.825 5.265 11.675 1.00 88.56 194 TYR A CA 1
ATOM 1583 C C . TYR A 1 194 ? -21.714 4.723 10.231 1.00 88.56 194 TYR A C 1
ATOM 1585 O O . TYR A 1 194 ? -21.069 5.357 9.399 1.00 88.56 194 TYR A O 1
ATOM 1593 N N . PRO A 1 195 ? -22.321 3.567 9.894 1.00 89.31 195 PRO A N 1
ATOM 1594 C CA . PRO A 1 195 ? -23.149 2.698 10.741 1.00 89.31 195 PRO A CA 1
ATOM 1595 C C . PRO A 1 195 ? -22.360 1.687 11.587 1.00 89.31 195 PRO A C 1
ATOM 1597 O O . PRO A 1 195 ? -22.954 0.912 12.329 1.00 89.31 195 PRO A O 1
ATOM 1600 N N . PHE A 1 196 ? -21.030 1.682 11.500 1.00 90.38 196 PHE A N 1
ATOM 1601 C CA . PHE A 1 196 ? -20.158 0.702 12.158 1.00 90.38 196 PHE A CA 1
ATOM 1602 C C . PHE A 1 196 ? -19.677 1.181 13.532 1.00 90.38 196 PHE A C 1
ATOM 1604 O O . PHE A 1 196 ? -18.525 0.960 13.905 1.00 90.38 196 PHE A O 1
ATOM 1611 N N . ASN A 1 197 ? -20.538 1.874 14.275 1.00 91.88 197 ASN A N 1
ATOM 1612 C CA . ASN A 1 197 ? -20.230 2.423 15.595 1.00 91.88 197 ASN A CA 1
ATOM 1613 C C . ASN A 1 197 ? -20.796 1.587 16.748 1.00 91.88 197 ASN A C 1
ATOM 1615 O O . ASN A 1 197 ? -20.146 1.464 17.785 1.00 91.88 197 ASN A O 1
ATOM 1619 N N . VAL A 1 198 ? -21.978 0.992 16.574 1.00 90.50 198 VAL A N 1
ATOM 1620 C CA . VAL A 1 198 ? -22.651 0.202 17.613 1.00 90.50 198 VAL A CA 1
ATOM 1621 C C . VAL A 1 198 ? -23.281 -1.064 17.043 1.00 90.50 198 VAL A C 1
ATOM 1623 O O . VAL A 1 198 ? -23.729 -1.097 15.900 1.00 90.50 198 VAL A O 1
ATOM 1626 N N . VAL A 1 199 ? -23.357 -2.103 17.868 1.00 90.44 199 VAL A N 1
ATOM 1627 C CA . VAL A 1 199 ? -24.047 -3.359 17.567 1.00 90.44 199 VAL A CA 1
ATOM 1628 C C . VAL A 1 199 ? -24.965 -3.734 18.727 1.00 90.44 199 VAL A C 1
ATOM 1630 O O . VAL A 1 199 ? -24.636 -3.529 19.896 1.00 90.44 199 VAL A O 1
ATOM 1633 N N . LYS A 1 200 ? -26.140 -4.288 18.423 1.00 89.50 200 LYS A N 1
ATOM 1634 C CA . LYS A 1 200 ? -27.081 -4.764 19.441 1.00 89.50 200 LYS A CA 1
ATOM 1635 C C . LYS A 1 200 ? -26.793 -6.227 19.766 1.00 89.50 200 LYS A C 1
ATOM 1637 O O . LYS A 1 200 ? -27.054 -7.107 18.950 1.00 89.50 200 LYS A O 1
ATOM 1642 N N . VAL A 1 201 ? -26.295 -6.495 20.970 1.00 86.81 201 VAL A N 1
ATOM 1643 C CA . VAL A 1 201 ? -25.983 -7.846 21.460 1.00 86.81 201 VAL A CA 1
ATOM 1644 C C . VAL A 1 201 ? -26.857 -8.140 22.673 1.00 86.81 201 VAL A C 1
ATOM 1646 O O . VAL A 1 201 ? -26.798 -7.435 23.678 1.00 86.81 201 VAL A O 1
ATOM 1649 N N . ARG A 1 202 ? -27.689 -9.188 22.590 1.00 87.38 202 ARG A N 1
ATOM 1650 C CA . ARG A 1 202 ? -28.612 -9.600 23.673 1.00 87.38 202 ARG A CA 1
ATOM 1651 C C . ARG A 1 202 ? -29.501 -8.453 24.185 1.00 87.38 202 ARG A C 1
ATOM 1653 O O . ARG A 1 202 ? -29.692 -8.280 25.382 1.00 87.38 202 ARG A O 1
ATOM 1660 N N . GLY A 1 203 ? -30.007 -7.629 23.269 1.00 86.75 203 GLY A N 1
ATOM 1661 C CA . GLY A 1 203 ? -30.884 -6.502 23.598 1.00 86.75 203 GLY A CA 1
ATOM 1662 C C . GLY A 1 203 ? -30.171 -5.232 24.074 1.00 86.75 203 GLY A C 1
ATOM 1663 O O . GLY A 1 203 ? -30.808 -4.182 24.075 1.00 86.75 203 GLY A O 1
ATOM 1664 N N . LYS A 1 204 ? -28.872 -5.295 24.397 1.00 85.88 204 LYS A N 1
ATOM 1665 C CA . LYS A 1 204 ? -28.055 -4.145 24.811 1.00 85.88 204 LYS A CA 1
ATOM 1666 C C . LYS A 1 204 ? -27.235 -3.612 23.637 1.00 85.88 204 LYS A C 1
ATOM 1668 O O . LYS A 1 204 ? -26.700 -4.390 22.848 1.00 85.88 204 LYS A O 1
ATOM 1673 N N . GLU A 1 205 ? -27.145 -2.294 23.514 1.00 86.62 205 GLU A N 1
ATOM 1674 C CA . GLU A 1 205 ? -26.276 -1.647 22.528 1.00 86.62 205 GLU A CA 1
ATOM 1675 C C . GLU A 1 205 ? -24.840 -1.619 23.056 1.00 86.62 205 GLU A C 1
ATOM 1677 O O . GLU A 1 205 ? -24.599 -1.165 24.173 1.00 86.62 205 GLU A O 1
ATOM 1682 N N . LYS A 1 206 ? -23.898 -2.124 22.258 1.00 88.69 206 LYS A N 1
ATOM 1683 C CA . LYS A 1 206 ? -22.465 -2.141 22.562 1.00 88.69 206 LYS A CA 1
ATOM 1684 C C . LYS A 1 206 ? -21.697 -1.384 21.491 1.00 88.69 206 LYS A C 1
ATOM 1686 O O . LYS A 1 206 ? -22.034 -1.471 20.312 1.00 88.69 206 LYS A O 1
ATOM 1691 N N . VAL A 1 207 ? -20.663 -0.659 21.903 1.00 88.88 207 VAL A N 1
ATOM 1692 C CA . VAL A 1 207 ? -19.762 0.051 20.988 1.00 88.88 207 VAL A CA 1
ATOM 1693 C C . VAL A 1 207 ? -18.866 -0.960 20.272 1.00 88.88 207 VAL A C 1
ATOM 1695 O O . VAL A 1 207 ? -18.332 -1.875 20.897 1.00 88.88 207 VAL A O 1
ATOM 1698 N N . ILE A 1 208 ? -18.701 -0.801 18.960 1.00 89.44 208 ILE A N 1
ATOM 1699 C CA . ILE A 1 208 ? -17.770 -1.611 18.165 1.00 89.44 208 ILE A CA 1
ATOM 1700 C C . ILE A 1 208 ? -16.346 -1.084 18.396 1.00 89.44 208 ILE A C 1
ATOM 1702 O O . ILE A 1 208 ? -16.116 0.128 18.347 1.00 89.44 208 ILE A O 1
ATOM 1706 N N . HIS A 1 209 ? -15.391 -1.982 18.653 1.00 88.12 209 HIS A N 1
ATOM 1707 C CA . HIS A 1 209 ? -13.991 -1.632 18.898 1.00 88.12 209 HIS A CA 1
ATOM 1708 C C . HIS A 1 209 ? -13.038 -2.457 18.009 1.00 88.12 209 HIS A C 1
ATOM 1710 O O . HIS A 1 209 ? -12.973 -3.673 18.194 1.00 88.12 209 HIS A O 1
ATOM 1716 N N . PRO A 1 210 ? -12.259 -1.830 17.104 1.00 90.94 210 PRO A N 1
ATOM 1717 C CA . PRO A 1 210 ? -12.379 -0.439 16.658 1.00 90.94 210 PRO A CA 1
ATOM 1718 C C . PRO A 1 210 ? -13.613 -0.234 15.761 1.00 90.94 210 PRO A C 1
ATOM 1720 O O . PRO A 1 210 ? -13.973 -1.110 14.979 1.00 90.94 210 PRO A O 1
ATOM 1723 N N . CYS A 1 211 ? -14.259 0.929 15.860 1.00 91.19 211 CYS A N 1
ATOM 1724 C CA . CYS A 1 211 ? -15.384 1.301 15.005 1.00 91.19 211 CYS A CA 1
ATOM 1725 C C . CYS A 1 211 ? -14.931 1.704 13.604 1.00 91.19 211 CYS A C 1
ATOM 1727 O O . CYS A 1 211 ? -13.782 2.105 13.416 1.00 91.19 211 CYS A O 1
ATOM 1729 N N . GLY A 1 212 ? -15.870 1.693 12.655 1.00 90.62 212 GLY A N 1
ATOM 1730 C CA . GLY A 1 212 ? -15.712 2.303 11.336 1.00 90.62 212 GLY A CA 1
ATOM 1731 C C . GLY A 1 212 ? -15.649 1.315 10.171 1.00 90.62 212 GLY A C 1
ATOM 1732 O O . GLY A 1 212 ? -15.319 0.137 10.312 1.00 90.62 212 GLY A O 1
ATOM 1733 N N . ALA A 1 213 ? -16.002 1.817 8.988 1.00 88.25 213 ALA A N 1
ATOM 1734 C CA . ALA A 1 213 ? -16.194 1.000 7.792 1.00 88.25 213 ALA A CA 1
ATOM 1735 C C . ALA A 1 213 ? -14.909 0.332 7.286 1.00 88.25 213 ALA A C 1
ATOM 1737 O O . ALA A 1 213 ? -14.980 -0.731 6.676 1.00 88.25 213 ALA A O 1
ATOM 1738 N N . HIS A 1 214 ? -13.743 0.940 7.511 1.00 86.38 214 HIS A N 1
ATOM 1739 C CA . HIS A 1 214 ? -12.493 0.388 6.995 1.00 86.38 214 HIS A CA 1
ATOM 1740 C C . HIS A 1 214 ? -12.054 -0.851 7.777 1.00 86.38 214 HIS A C 1
ATOM 1742 O O . HIS A 1 214 ? -11.677 -1.851 7.178 1.00 86.38 214 HIS A O 1
ATOM 1748 N N . ILE A 1 215 ? -12.192 -0.807 9.104 1.00 88.19 215 ILE A N 1
ATOM 1749 C CA . ILE A 1 215 ? -11.866 -1.931 9.988 1.00 88.19 215 ILE A CA 1
ATOM 1750 C C . ILE A 1 215 ? -12.826 -3.098 9.758 1.00 88.19 215 ILE A C 1
ATOM 1752 O O . ILE A 1 215 ? -12.409 -4.252 9.745 1.00 88.19 215 ILE A O 1
ATOM 1756 N N . TRP A 1 216 ? -14.108 -2.803 9.530 1.00 86.00 216 TRP A N 1
ATOM 1757 C CA . TRP A 1 216 ? -15.113 -3.836 9.280 1.00 86.00 216 TRP A CA 1
ATOM 1758 C C . TRP A 1 216 ? -14.884 -4.606 7.974 1.00 86.00 216 TRP A C 1
ATOM 1760 O O . TRP A 1 216 ? -15.236 -5.776 7.872 1.00 86.00 216 TRP A O 1
ATOM 1770 N N . ASN A 1 217 ? -14.298 -3.944 6.977 1.00 86.50 217 ASN A N 1
ATOM 1771 C CA . ASN A 1 217 ? -14.035 -4.506 5.656 1.00 86.50 217 ASN A CA 1
ATOM 1772 C C . ASN A 1 217 ? -12.527 -4.680 5.432 1.00 86.50 217 ASN A C 1
ATOM 1774 O O . ASN A 1 217 ? -12.020 -4.342 4.356 1.00 86.50 217 ASN A O 1
ATOM 1778 N N . ILE A 1 218 ? -11.815 -5.135 6.469 1.00 87.25 218 ILE A N 1
ATOM 1779 C CA . ILE A 1 218 ? -10.397 -5.461 6.365 1.00 87.25 218 ILE A CA 1
ATOM 1780 C C . ILE A 1 218 ? -10.220 -6.673 5.453 1.00 87.25 218 ILE A C 1
ATOM 1782 O O . ILE A 1 218 ? -10.971 -7.646 5.526 1.00 87.25 218 ILE A O 1
ATOM 1786 N N . TYR A 1 219 ? -9.227 -6.597 4.577 1.00 88.06 219 TYR A N 1
ATOM 1787 C CA . TYR A 1 219 ? -8.851 -7.718 3.735 1.00 88.06 219 TYR A CA 1
ATOM 1788 C C . TYR A 1 219 ? -8.219 -8.812 4.600 1.00 88.06 219 TYR A C 1
ATOM 1790 O O . TYR A 1 219 ? -7.280 -8.534 5.346 1.00 88.06 219 TYR A O 1
ATOM 1798 N N . ASN A 1 220 ? -8.757 -10.029 4.535 1.00 89.31 220 ASN A N 1
ATOM 1799 C CA . ASN A 1 220 ? -8.407 -11.127 5.437 1.00 89.31 220 ASN A CA 1
ATOM 1800 C C . ASN A 1 220 ? -7.939 -12.403 4.720 1.00 89.31 220 ASN A C 1
ATOM 1802 O O . ASN A 1 220 ? -7.758 -13.429 5.380 1.00 89.31 220 ASN A O 1
ATOM 1806 N N . ASP A 1 221 ? -7.726 -12.361 3.403 1.00 88.38 221 ASP A N 1
ATOM 1807 C CA . ASP A 1 221 ? -7.136 -13.495 2.697 1.00 88.38 221 ASP A CA 1
ATOM 1808 C C . ASP A 1 221 ? -5.674 -13.673 3.112 1.00 88.38 221 ASP A C 1
ATOM 1810 O O . ASP A 1 221 ? -4.951 -12.715 3.395 1.00 88.38 221 ASP A O 1
ATOM 1814 N N . THR A 1 222 ? -5.223 -14.924 3.099 1.00 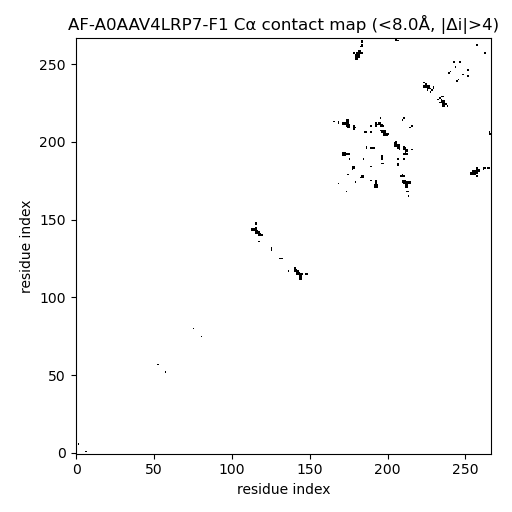89.69 222 THR A N 1
ATOM 1815 C CA . THR A 1 222 ? -3.854 -15.289 3.464 1.00 89.69 222 THR A CA 1
ATOM 1816 C C . THR A 1 222 ? -3.117 -15.845 2.256 1.00 89.69 222 THR A C 1
ATOM 1818 O O . THR A 1 222 ? -3.629 -16.698 1.528 1.00 89.69 222 THR A O 1
ATOM 1821 N N . PHE A 1 223 ? -1.890 -15.373 2.045 1.00 89.75 223 PHE A N 1
ATOM 1822 C CA . PHE A 1 223 ? -1.045 -15.810 0.940 1.00 89.75 223 PHE A CA 1
ATOM 1823 C C . PHE A 1 223 ? 0.087 -16.690 1.451 1.00 89.75 223 PHE A C 1
ATOM 1825 O O . PHE A 1 223 ? 0.686 -16.425 2.489 1.00 89.75 223 PHE A O 1
ATOM 1832 N N . LYS A 1 224 ? 0.396 -17.748 0.702 1.00 91.44 224 LYS A N 1
ATOM 1833 C CA . LYS A 1 224 ? 1.553 -18.608 0.958 1.00 91.44 224 LYS A CA 1
ATOM 1834 C C . LYS A 1 224 ? 2.274 -18.871 -0.350 1.00 91.44 224 LYS A C 1
ATOM 1836 O O . LYS A 1 224 ? 1.635 -19.164 -1.359 1.00 91.44 224 LYS A O 1
ATOM 1841 N N . PHE A 1 225 ? 3.598 -18.812 -0.308 1.00 91.12 225 PHE A N 1
ATOM 1842 C CA . PHE A 1 225 ? 4.455 -19.024 -1.469 1.00 91.12 225 PHE A CA 1
ATOM 1843 C C . PHE A 1 225 ? 5.242 -20.316 -1.296 1.00 91.12 225 PHE A C 1
ATOM 1845 O O . PHE A 1 225 ? 5.657 -20.654 -0.191 1.00 91.12 225 PHE A O 1
ATOM 1852 N N . SER A 1 226 ? 5.432 -21.051 -2.384 1.00 90.56 226 SER A N 1
ATOM 1853 C CA . SER A 1 226 ? 6.253 -22.258 -2.416 1.00 90.56 226 SER A CA 1
ATOM 1854 C C . SER A 1 226 ? 7.022 -22.298 -3.730 1.00 90.56 226 SER A C 1
ATOM 1856 O O . SER A 1 226 ? 6.523 -21.830 -4.756 1.00 90.56 226 SER A O 1
ATOM 1858 N N . SER A 1 227 ? 8.240 -22.835 -3.689 1.00 87.38 227 SER A N 1
ATOM 1859 C CA . SER A 1 227 ? 9.042 -23.127 -4.880 1.00 87.38 227 SER A CA 1
ATOM 1860 C C . SER A 1 227 ? 8.547 -24.369 -5.624 1.00 87.38 227 SER A C 1
ATOM 1862 O O . SER A 1 227 ? 8.834 -24.532 -6.808 1.00 87.38 227 SER A O 1
ATOM 1864 N N . GLU A 1 228 ? 7.810 -25.241 -4.937 1.00 87.38 228 GLU A N 1
ATOM 1865 C CA . GLU A 1 228 ? 7.296 -26.503 -5.457 1.00 87.38 228 GLU A CA 1
ATOM 1866 C C . GLU A 1 228 ? 5.766 -26.512 -5.430 1.00 87.38 228 GLU A C 1
ATOM 1868 O O . GLU A 1 228 ? 5.113 -25.625 -4.878 1.00 87.38 228 GLU A O 1
ATOM 1873 N N . ASN A 1 229 ? 5.160 -27.526 -6.050 1.00 85.00 229 ASN A N 1
ATOM 1874 C CA . ASN A 1 229 ? 3.719 -27.696 -5.945 1.00 85.00 229 ASN A CA 1
ATOM 1875 C C . ASN A 1 229 ? 3.360 -28.018 -4.480 1.00 85.00 229 ASN A C 1
ATOM 1877 O O . ASN A 1 229 ? 3.766 -29.072 -3.980 1.00 85.00 229 ASN A O 1
ATOM 1881 N N . PRO A 1 230 ? 2.554 -27.181 -3.802 1.00 84.88 230 PRO A N 1
ATOM 1882 C CA . PRO A 1 230 ? 2.278 -27.351 -2.381 1.00 84.88 230 PRO A CA 1
ATOM 1883 C C . PRO A 1 230 ? 1.390 -28.565 -2.069 1.00 84.88 230 PRO A C 1
ATOM 1885 O O . PRO A 1 230 ? 1.203 -28.896 -0.899 1.00 84.88 230 PRO A O 1
ATOM 1888 N N . ASN A 1 231 ? 0.828 -29.222 -3.091 1.00 82.44 231 ASN A N 1
ATOM 1889 C CA . ASN A 1 231 ? 0.134 -30.503 -2.946 1.00 82.44 231 ASN A CA 1
ATOM 1890 C C . ASN A 1 231 ? 1.107 -31.695 -2.882 1.00 82.44 231 ASN A C 1
ATOM 1892 O O . ASN A 1 231 ? 0.709 -32.770 -2.448 1.00 82.44 231 ASN A O 1
ATOM 1896 N N . VAL A 1 232 ? 2.353 -31.515 -3.332 1.00 82.19 232 VAL A N 1
ATOM 1897 C CA . VAL A 1 232 ? 3.398 -32.553 -3.354 1.00 82.19 232 VAL A CA 1
ATOM 1898 C C . VAL A 1 232 ? 4.359 -32.371 -2.180 1.00 82.19 232 VAL A C 1
ATOM 1900 O O . VAL A 1 232 ? 4.698 -33.338 -1.507 1.00 82.19 232 VAL A O 1
ATOM 1903 N N . SER A 1 233 ? 4.759 -31.129 -1.907 1.00 81.75 233 SER A N 1
ATOM 1904 C CA . SER A 1 233 ? 5.693 -30.774 -0.840 1.00 81.75 233 SER A CA 1
ATOM 1905 C C . SER A 1 233 ? 5.172 -29.535 -0.108 1.00 81.75 233 SER A C 1
ATOM 1907 O O . SER A 1 233 ? 5.116 -28.456 -0.699 1.00 81.75 233 SER A O 1
ATOM 1909 N N . PRO A 1 234 ? 4.753 -29.638 1.168 1.00 80.62 234 PRO A N 1
ATOM 1910 C CA . PRO A 1 234 ? 4.162 -28.523 1.907 1.00 80.62 234 PRO A CA 1
ATOM 1911 C C . PRO A 1 234 ? 5.227 -27.567 2.471 1.00 80.62 234 PRO A C 1
ATOM 1913 O O . PRO A 1 234 ? 5.068 -27.038 3.572 1.00 80.62 234 PRO A O 1
ATOM 1916 N N . HIS A 1 235 ? 6.329 -27.357 1.750 1.00 89.12 235 HIS A N 1
ATOM 1917 C CA . HIS A 1 235 ? 7.342 -26.388 2.142 1.00 89.12 235 HIS A CA 1
ATOM 1918 C C . HIS A 1 235 ? 6.945 -24.997 1.642 1.00 89.12 235 HIS A C 1
ATOM 1920 O O . HIS A 1 235 ? 6.823 -24.767 0.437 1.00 89.12 235 HIS A O 1
ATOM 1926 N N . TYR A 1 236 ? 6.721 -24.071 2.574 1.00 91.19 236 TYR A N 1
ATOM 1927 C CA . TYR A 1 236 ? 6.357 -22.691 2.269 1.00 91.19 236 TYR A CA 1
ATOM 1928 C C . TYR A 1 236 ? 7.508 -21.754 2.606 1.00 91.19 236 TYR A C 1
ATOM 1930 O O . TYR A 1 236 ? 8.153 -21.893 3.645 1.00 91.19 236 TYR A O 1
ATOM 1938 N N . ILE A 1 237 ? 7.726 -20.781 1.730 1.00 90.50 237 ILE A N 1
ATOM 1939 C CA . ILE A 1 237 ? 8.685 -19.703 1.936 1.00 90.50 237 ILE A CA 1
ATOM 1940 C C . ILE A 1 237 ? 8.098 -18.779 3.014 1.00 90.50 237 ILE A C 1
ATOM 1942 O O . ILE A 1 237 ? 6.970 -18.305 2.837 1.00 90.50 237 ILE A O 1
ATOM 1946 N N . PRO A 1 238 ? 8.810 -18.539 4.129 1.00 90.19 238 PRO A N 1
ATOM 1947 C CA . PRO A 1 238 ? 8.324 -17.649 5.171 1.00 90.19 238 PRO A CA 1
ATOM 1948 C C . PRO A 1 238 ? 8.251 -16.214 4.643 1.00 90.19 238 PRO A C 1
ATOM 1950 O O . PRO A 1 238 ? 9.180 -15.733 3.992 1.00 90.19 238 PRO A O 1
ATOM 1953 N N . LEU A 1 239 ? 7.142 -15.538 4.934 1.00 90.00 239 LEU A N 1
ATOM 1954 C CA . LEU A 1 239 ? 6.983 -14.111 4.686 1.00 90.00 239 LEU A CA 1
ATOM 1955 C C . LEU A 1 239 ? 7.373 -13.346 5.948 1.00 90.00 239 LEU A C 1
ATOM 1957 O O . LEU A 1 239 ? 6.965 -13.706 7.051 1.00 90.00 239 LEU A O 1
ATOM 1961 N N . ASP A 1 240 ? 8.171 -12.297 5.776 1.00 90.06 240 ASP A N 1
ATOM 1962 C CA . ASP A 1 240 ? 8.438 -11.341 6.843 1.00 90.06 240 ASP A CA 1
ATOM 1963 C C . ASP A 1 240 ? 7.237 -10.394 6.965 1.00 90.06 240 ASP A C 1
ATOM 1965 O O . ASP A 1 240 ? 7.089 -9.442 6.199 1.00 90.06 240 ASP A O 1
ATOM 1969 N N . GLU A 1 241 ? 6.352 -10.710 7.908 1.00 85.56 241 GLU A N 1
ATOM 1970 C CA . GLU A 1 241 ? 5.167 -9.914 8.242 1.00 85.56 241 GLU A CA 1
ATOM 1971 C C . GLU A 1 241 ? 5.419 -8.978 9.436 1.00 85.56 241 GLU A C 1
ATOM 1973 O O . GLU A 1 241 ? 4.482 -8.549 10.116 1.00 85.56 241 GLU A O 1
ATOM 1978 N N . SER A 1 242 ? 6.689 -8.675 9.728 1.00 85.00 242 SER A N 1
ATOM 1979 C CA . SER A 1 242 ? 7.044 -7.767 10.815 1.00 85.00 242 SER A CA 1
ATOM 1980 C C . SER A 1 242 ? 6.445 -6.376 10.604 1.00 85.00 242 SER A C 1
ATOM 1982 O O . SER A 1 242 ? 6.391 -5.821 9.499 1.00 85.00 242 SER A O 1
ATOM 1984 N N . VAL A 1 243 ? 5.981 -5.785 11.704 1.00 75.25 243 VAL A N 1
ATOM 1985 C CA . VAL A 1 243 ? 5.320 -4.475 11.683 1.00 75.25 243 VAL A CA 1
ATOM 1986 C C . VAL A 1 243 ? 6.317 -3.375 11.315 1.00 75.25 243 VAL A C 1
ATOM 1988 O O . VAL A 1 243 ? 5.945 -2.375 10.703 1.00 75.25 243 VAL A O 1
ATOM 1991 N N . GLU A 1 244 ? 7.594 -3.586 11.631 1.00 76.62 244 GLU A N 1
ATOM 1992 C CA . GLU A 1 244 ? 8.716 -2.720 11.283 1.00 76.62 244 GLU A CA 1
ATOM 1993 C C . GLU A 1 244 ? 8.939 -2.614 9.769 1.00 76.62 244 GLU A C 1
ATOM 1995 O O . GLU A 1 244 ? 9.399 -1.571 9.299 1.00 76.62 244 GLU A O 1
ATOM 2000 N N . LEU A 1 245 ? 8.626 -3.674 9.014 1.00 80.00 245 LEU A N 1
ATOM 2001 C CA . LEU A 1 245 ? 8.766 -3.709 7.558 1.00 80.00 245 LEU A CA 1
ATOM 2002 C C . LEU A 1 245 ? 7.509 -3.187 6.847 1.00 80.00 245 LEU A C 1
ATOM 2004 O O . LEU A 1 245 ? 7.618 -2.497 5.832 1.00 80.00 245 LEU A O 1
ATOM 2008 N N . LEU A 1 246 ? 6.325 -3.546 7.353 1.00 81.75 246 LEU A N 1
ATOM 2009 C CA . LEU A 1 246 ? 5.051 -3.327 6.659 1.00 81.75 246 LEU A CA 1
ATOM 2010 C C . LEU A 1 246 ? 4.372 -1.994 6.999 1.00 81.75 246 LEU A C 1
ATOM 2012 O O . LEU A 1 246 ? 3.639 -1.456 6.168 1.00 81.75 246 LEU A O 1
ATOM 2016 N N . GLY A 1 247 ? 4.578 -1.472 8.210 1.00 77.50 247 GLY A N 1
ATOM 2017 C CA . GLY A 1 247 ? 3.912 -0.267 8.700 1.00 77.50 247 GLY A CA 1
ATOM 2018 C C . GLY A 1 247 ? 4.785 0.980 8.614 1.00 77.50 247 GLY A C 1
ATOM 2019 O O . GLY A 1 247 ? 6.010 0.928 8.743 1.00 77.50 247 GLY A O 1
ATOM 2020 N N . TYR A 1 248 ? 4.156 2.150 8.476 1.00 82.56 248 TYR A N 1
ATOM 2021 C CA . TYR A 1 248 ? 4.879 3.392 8.720 1.00 82.56 248 TYR A CA 1
ATOM 2022 C C . TYR A 1 248 ? 5.154 3.524 10.224 1.00 82.56 248 TYR A C 1
ATOM 2024 O O . TYR A 1 248 ? 4.258 3.348 11.051 1.00 82.56 248 TYR A O 1
ATOM 2032 N N . GLN A 1 249 ? 6.385 3.879 10.605 1.00 81.56 249 GLN A N 1
ATOM 2033 C CA . GLN A 1 249 ? 6.812 3.868 12.012 1.00 81.56 249 GLN A CA 1
ATOM 2034 C C . GLN A 1 249 ? 5.903 4.702 12.935 1.00 81.56 249 GLN A C 1
ATOM 2036 O O . GLN A 1 249 ? 5.732 4.375 14.110 1.00 81.56 249 GLN A O 1
ATOM 2041 N N . GLN A 1 250 ? 5.319 5.786 12.420 1.00 81.12 250 GLN A N 1
ATOM 2042 C CA . GLN A 1 250 ? 4.392 6.620 13.182 1.00 81.12 250 GLN A CA 1
ATOM 2043 C C . GLN A 1 250 ? 3.074 5.897 13.501 1.00 81.12 250 GLN A C 1
ATOM 2045 O O . GLN A 1 250 ? 2.613 5.964 14.636 1.00 81.12 250 GLN A O 1
ATOM 2050 N N . GLU A 1 251 ? 2.504 5.166 12.541 1.00 81.06 251 GLU A N 1
ATOM 2051 C CA . GLU A 1 251 ? 1.238 4.438 12.720 1.00 81.06 251 GLU A CA 1
ATOM 2052 C C . GLU A 1 251 ? 1.369 3.345 13.784 1.00 81.06 251 GLU A C 1
ATOM 2054 O O . GLU A 1 251 ? 0.461 3.142 14.593 1.00 81.06 251 GLU A O 1
ATOM 2059 N N . TYR A 1 252 ? 2.537 2.701 13.839 1.00 80.31 252 TYR A N 1
ATOM 2060 C CA . TYR A 1 252 ? 2.853 1.719 14.869 1.00 80.31 252 TYR A CA 1
ATOM 2061 C C . TYR A 1 252 ? 2.910 2.335 16.273 1.00 80.31 252 TYR A C 1
ATOM 2063 O O . TYR A 1 252 ? 2.325 1.801 17.209 1.00 80.31 252 TYR A O 1
ATOM 2071 N N . ARG A 1 253 ? 3.566 3.492 16.437 1.00 83.06 253 ARG A N 1
ATOM 2072 C CA . ARG A 1 253 ? 3.679 4.163 17.750 1.00 83.06 253 ARG A CA 1
ATOM 2073 C C . ARG A 1 253 ? 2.330 4.611 18.311 1.00 83.06 253 ARG A C 1
ATOM 2075 O O . ARG A 1 253 ? 2.152 4.659 19.538 1.00 83.06 253 ARG A O 1
ATOM 2082 N N . ASP A 1 254 ? 1.420 4.954 17.409 1.00 85.94 254 ASP A N 1
ATOM 2083 C CA . ASP A 1 254 ? 0.089 5.443 17.736 1.00 85.94 254 ASP A CA 1
ATOM 2084 C C . ASP A 1 254 ? -0.915 4.305 17.956 1.00 85.94 254 ASP A C 1
ATOM 2086 O O . ASP A 1 254 ? -1.929 4.529 18.611 1.00 85.94 254 ASP A O 1
ATOM 2090 N N . SER A 1 255 ? -0.637 3.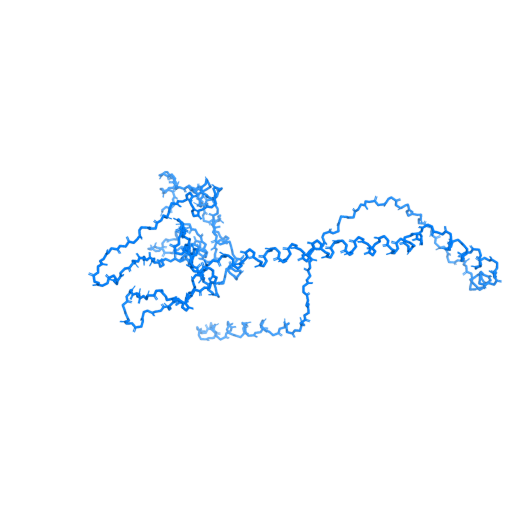092 17.472 1.00 87.62 255 SER A N 1
ATOM 2091 C CA . SER A 1 255 ? -1.511 1.928 17.645 1.00 87.62 255 SER A CA 1
ATOM 2092 C C . SER A 1 255 ? -1.166 1.176 18.928 1.00 87.62 255 SER A C 1
ATOM 2094 O O . SER A 1 255 ? -0.038 0.721 19.109 1.00 87.62 255 SER A O 1
ATOM 2096 N N . ARG A 1 256 ? -2.122 1.050 19.854 1.00 88.19 256 ARG A N 1
ATOM 2097 C CA . ARG A 1 256 ? -1.890 0.408 21.158 1.00 88.19 256 ARG A CA 1
ATOM 2098 C C . ARG A 1 256 ? -3.071 -0.448 21.572 1.00 88.19 256 ARG A C 1
ATOM 2100 O O . ARG A 1 256 ? -4.223 -0.105 21.322 1.00 88.19 256 ARG A O 1
ATOM 2107 N N . ASN A 1 257 ? -2.773 -1.533 22.279 1.00 88.19 257 ASN A N 1
ATOM 2108 C CA . ASN A 1 257 ? -3.807 -2.327 22.928 1.00 88.19 257 ASN A CA 1
ATOM 2109 C C . ASN A 1 257 ? -4.468 -1.517 24.056 1.00 88.19 257 ASN A C 1
ATOM 2111 O O . ASN A 1 257 ? -3.767 -0.788 24.768 1.00 88.19 257 ASN A O 1
ATOM 2115 N N . PRO A 1 258 ? -5.793 -1.642 24.243 1.00 85.38 258 PRO A N 1
ATOM 2116 C CA . PRO A 1 258 ? -6.476 -1.000 25.355 1.00 85.38 258 PRO A CA 1
ATOM 2117 C C . PRO A 1 258 ? -5.994 -1.559 26.695 1.00 85.38 258 PRO A C 1
ATOM 2119 O O . PRO A 1 258 ? -5.632 -2.734 26.801 1.00 85.38 258 PRO A O 1
ATOM 2122 N N . THR A 1 259 ? -5.992 -0.724 27.735 1.00 80.44 259 THR A N 1
ATOM 2123 C CA . THR A 1 259 ? -5.635 -1.187 29.083 1.00 80.44 259 THR A CA 1
ATOM 2124 C C . THR A 1 259 ? -6.739 -2.085 29.651 1.00 80.44 259 THR A C 1
ATOM 2126 O O . THR A 1 259 ? -7.907 -1.952 29.286 1.00 80.44 259 THR A O 1
ATOM 2129 N N . GLN A 1 260 ? -6.410 -3.002 30.571 1.00 72.00 260 GLN A N 1
ATOM 2130 C CA . GLN A 1 260 ? -7.416 -3.893 31.180 1.00 72.00 260 GLN A CA 1
ATOM 2131 C C . GLN A 1 260 ? -8.572 -3.121 31.842 1.00 72.00 260 GLN A C 1
ATOM 2133 O O . GLN A 1 260 ? -9.718 -3.562 31.781 1.00 72.00 260 GLN A O 1
ATOM 2138 N N . HIS A 1 261 ? -8.288 -1.948 32.415 1.00 66.31 261 HIS A N 1
ATOM 2139 C CA . HIS A 1 261 ? -9.294 -1.060 32.998 1.00 66.31 261 HIS A CA 1
ATOM 2140 C C . HIS A 1 261 ? -10.261 -0.503 31.935 1.00 66.31 261 HIS A C 1
ATOM 2142 O O . HIS A 1 261 ? -11.469 -0.445 32.159 1.00 66.31 261 HIS A O 1
ATOM 2148 N N . ASP A 1 262 ? -9.756 -0.152 30.749 1.00 63.97 262 ASP A N 1
ATOM 2149 C CA . ASP A 1 262 ? -10.569 0.367 29.640 1.00 63.97 262 ASP A CA 1
ATOM 2150 C C . ASP A 1 262 ? -11.494 -0.700 29.032 1.00 63.97 262 ASP A C 1
ATOM 2152 O O . ASP A 1 262 ? -12.614 -0.399 28.613 1.00 63.97 262 ASP A O 1
ATOM 2156 N N . VAL A 1 263 ? -11.071 -1.968 29.026 1.00 63.28 263 VAL A N 1
ATOM 2157 C CA . VAL A 1 263 ? -11.880 -3.082 28.497 1.00 63.28 263 VAL A CA 1
ATOM 2158 C C . VAL A 1 263 ? -13.117 -3.348 29.366 1.00 63.28 263 VAL A C 1
ATOM 2160 O O . VAL A 1 263 ? -14.184 -3.653 28.832 1.00 63.28 263 VAL A O 1
ATOM 2163 N N . LEU A 1 264 ? -13.006 -3.188 30.689 1.00 55.78 264 LEU A N 1
ATOM 2164 C CA . LEU A 1 264 ? -14.095 -3.422 31.649 1.00 55.78 264 LEU A CA 1
ATOM 2165 C C . LEU A 1 264 ? -15.224 -2.383 31.557 1.00 55.78 264 LEU A C 1
ATOM 2167 O O . LEU A 1 264 ? -16.385 -2.734 31.745 1.00 55.78 264 LEU A O 1
ATOM 2171 N N . HIS A 1 265 ? -14.912 -1.131 31.217 1.00 51.75 265 HIS A N 1
ATOM 2172 C CA . HIS A 1 265 ? -15.908 -0.056 31.098 1.00 51.75 265 HIS A CA 1
ATOM 2173 C C . HIS A 1 265 ? -16.660 -0.027 29.758 1.00 51.75 265 HIS A C 1
ATOM 2175 O O . HIS A 1 265 ? -17.604 0.748 29.606 1.00 51.75 265 HIS A O 1
ATOM 2181 N N . THR A 1 266 ? -16.260 -0.859 28.793 1.00 52.47 266 THR A N 1
ATOM 2182 C CA . THR A 1 266 ? -16.835 -0.871 27.435 1.00 52.47 266 THR A CA 1
ATOM 2183 C C . THR A 1 266 ? -17.789 -2.062 27.195 1.00 52.47 266 THR A C 1
ATOM 2185 O O . THR A 1 266 ? -18.364 -2.178 26.110 1.00 52.47 266 THR A O 1
ATOM 2188 N N . GLN A 1 267 ? -17.971 -2.957 28.182 1.00 45.06 267 GLN A N 1
ATOM 2189 C CA . GLN A 1 267 ? -18.841 -4.148 28.101 1.00 45.06 267 GLN A CA 1
ATOM 2190 C C . GLN A 1 267 ? -20.266 -3.918 28.602 1.00 45.06 267 GLN A C 1
ATOM 2192 O O . GLN A 1 267 ? -21.158 -4.580 28.008 1.00 45.06 267 GLN A O 1
#

Foldseek 3Di:
DDDPVVVVVVVVVVVVVPPPDDDDDDDDDDDDDDDPDDDDDDDDDPDDDDPPDDVVNVVVVVPPPVVVVVVVVVVVVPCVCVVVVCVVVVVVVVVVVVVVVVVVVVVVVVVVLQDKDFDDDDDPAAPVNDPDDDDDGDPVRMHHDVVVVVVDPDDDDDDDDPPPPPVVQVQADQWDLCLQQQHADDLVSQPSQPPFQWDQDPNDIAGDRGGHDDVVPDDDDDDWDDPDDCVVPVDTDDDDPDCVPVDDPVSVVSGDHHDPVSVVVRD